Protein AF-A0A5N4W6W1-F1 (afdb_monomer)

Sequence (203 aa):
MYKLSQVDQIFIQELHDAFDDVHLEDRFTLLEEDFADTSYLRRYPHQQPYDLNAVDYFSKSNLLNEIKNSDLLVGEKNDLILAINEEQRVINHYRTWGVVPFEYLNKYAHGFYFITPEAYVFYTPALILNLVLNPEFFKGVAFDKWLSRLLMEVNEHNSLTLFNNNQSRLIKKFLSNILLNKSIIDFIEAGDVKRALEKINKN

Mean predicted aligned error: 7.34 Å

Radius of gyration: 18.2 Å; Cα contacts (8 Å, |Δi|>4): 183; chains: 1; bounding box: 39×38×54 Å

Solvent-accessible surface area (backbone atoms only — not comparable to full-atom values): 12106 Å² total; per-residue (Å²): 134,83,81,81,49,73,69,53,52,52,52,52,50,53,52,47,72,52,47,71,87,51,56,66,58,100,85,52,39,69,68,53,44,54,49,32,45,78,40,79,51,73,84,57,84,69,96,55,99,71,56,90,80,42,74,70,76,60,23,70,71,45,50,53,49,48,50,71,73,45,91,64,53,73,67,58,37,50,41,49,51,48,16,67,72,70,75,49,77,58,80,60,87,60,72,43,37,89,72,49,52,61,68,56,50,40,72,50,17,84,37,53,75,63,41,53,72,63,53,52,58,34,45,46,62,22,50,51,51,45,39,72,74,35,63,74,53,46,75,46,57,28,59,60,32,50,51,46,39,68,57,66,60,69,91,68,91,62,62,82,68,70,48,54,73,62,38,48,52,47,53,47,52,49,57,54,50,47,76,70,32,76,88,45,47,85,52,49,65,64,67,58,54,49,53,43,49,57,55,63,72,75,111

Foldseek 3Di:
DDDDDPVLVVLLVLLCVQCVVQFDPPQAALLRLLLVLQAVCVVDRDPFPADCPDPPCRHLVNSLVSLVPDPDDPVSSVQSNVCSVVSHGRDRPPRALCPDALVNLLSSLQSLQPGDLSSLSSPVSSNLNNCSVPVVSLLGCNVVSNLVNLLPPDDPPPRLVSGDPSRLVSLLVSLVVLLVDPVNPVSDDNVSSVSSNVVSVVD

Organism: NCBI:txid202954

Structure (mmCIF, N/CA/C/O backbone):
data_AF-A0A5N4W6W1-F1
#
_entry.id   AF-A0A5N4W6W1-F1
#
loop_
_atom_site.group_PDB
_atom_site.id
_atom_site.type_symbol
_atom_site.label_atom_id
_atom_site.label_alt_id
_atom_site.label_comp_id
_atom_site.label_asym_id
_atom_site.label_entity_id
_atom_site.label_seq_id
_atom_site.pdbx_PDB_ins_code
_atom_site.Cartn_x
_atom_site.Cartn_y
_atom_site.Cartn_z
_atom_site.occupancy
_atom_site.B_iso_or_equiv
_atom_site.auth_seq_id
_atom_site.auth_comp_id
_atom_site.auth_asym_id
_atom_site.auth_atom_id
_atom_site.pdbx_PDB_model_num
ATOM 1 N N . MET A 1 1 ? 3.176 -19.586 15.049 1.00 44.91 1 MET A N 1
ATOM 2 C CA . MET A 1 1 ? 1.836 -19.567 14.424 1.00 44.91 1 MET A CA 1
ATOM 3 C C . MET A 1 1 ? 0.788 -19.377 15.503 1.00 44.91 1 MET A C 1
ATOM 5 O O . MET A 1 1 ? 0.544 -20.300 16.276 1.00 44.91 1 MET A O 1
ATOM 9 N N . TYR A 1 2 ? 0.209 -18.181 15.581 1.00 55.34 2 TYR A N 1
ATOM 10 C CA . TYR A 1 2 ? -0.995 -17.937 16.372 1.00 55.34 2 TYR A CA 1
ATOM 11 C C . TYR A 1 2 ? -2.194 -18.570 15.652 1.00 55.34 2 TYR A C 1
ATOM 13 O O . TYR A 1 2 ? -2.291 -18.502 14.428 1.00 55.34 2 TYR A O 1
ATOM 21 N N . LYS A 1 3 ? -3.082 -19.253 16.385 1.00 60.22 3 LYS A N 1
ATOM 22 C CA . LYS A 1 3 ? -4.336 -19.757 15.806 1.00 60.22 3 LYS A CA 1
ATOM 23 C C . LYS A 1 3 ? -5.293 -18.578 15.630 1.00 60.22 3 LYS A C 1
ATOM 25 O O . LYS A 1 3 ? -5.568 -17.896 16.611 1.00 60.22 3 LYS A O 1
ATOM 30 N N . LEU A 1 4 ? -5.800 -18.381 14.412 1.00 68.69 4 LEU A N 1
ATOM 31 C CA . LEU A 1 4 ? -6.826 -17.377 14.114 1.00 68.69 4 LEU A CA 1
ATOM 32 C C . LEU A 1 4 ? -8.080 -17.621 14.954 1.00 68.69 4 LEU A C 1
ATOM 34 O O . LEU A 1 4 ? -8.563 -18.755 15.030 1.00 68.69 4 LEU A O 1
ATOM 38 N N . SER A 1 5 ? -8.613 -16.566 15.571 1.00 80.62 5 SER A N 1
ATOM 39 C CA . SER A 1 5 ? -9.900 -16.642 16.257 1.00 80.62 5 SER A CA 1
ATOM 40 C C . SER A 1 5 ? -11.057 -16.610 15.252 1.00 80.62 5 SER A C 1
ATOM 42 O O . SER A 1 5 ? -10.902 -16.199 14.103 1.00 80.62 5 SER A O 1
ATOM 44 N N . GLN A 1 6 ? -12.255 -17.009 15.685 1.00 78.81 6 GLN A N 1
ATOM 45 C CA . GLN A 1 6 ? -13.462 -16.902 14.858 1.00 78.81 6 GLN A CA 1
ATOM 46 C C . GLN A 1 6 ? -13.769 -15.444 14.472 1.00 78.81 6 GLN A C 1
ATOM 48 O O . GLN A 1 6 ? -14.260 -15.184 13.377 1.00 78.81 6 GLN A O 1
ATOM 53 N N . VAL A 1 7 ? -13.462 -14.488 15.354 1.00 79.19 7 VAL A N 1
ATOM 54 C CA . VAL A 1 7 ? -13.631 -13.054 15.076 1.00 79.19 7 VAL A CA 1
ATOM 55 C C . VAL A 1 7 ? -12.680 -12.611 13.964 1.00 79.19 7 VAL A C 1
ATOM 57 O O . VAL A 1 7 ? -13.104 -11.884 13.066 1.00 79.19 7 VAL A O 1
ATOM 60 N N . ASP A 1 8 ? -11.440 -13.107 13.977 1.00 83.12 8 ASP A N 1
ATOM 61 C CA . ASP A 1 8 ? -10.455 -12.818 12.929 1.00 83.12 8 ASP A CA 1
ATOM 62 C C . ASP A 1 8 ? -10.878 -13.434 11.594 1.00 83.12 8 ASP A C 1
ATOM 64 O O . ASP A 1 8 ? -10.794 -12.778 10.564 1.00 83.12 8 ASP A O 1
ATOM 68 N N . GLN A 1 9 ? -11.409 -14.661 11.603 1.00 88.19 9 GLN A N 1
ATOM 69 C CA . GLN A 1 9 ? -11.919 -15.317 10.394 1.00 88.19 9 GLN A CA 1
ATOM 70 C C . GLN A 1 9 ? -13.094 -14.558 9.770 1.00 88.19 9 GLN A C 1
ATOM 72 O O . GLN A 1 9 ? -13.118 -14.364 8.557 1.00 88.19 9 GLN A O 1
ATOM 77 N N . ILE A 1 10 ? -14.046 -14.094 10.588 1.00 92.19 10 ILE A N 1
ATOM 78 C CA . ILE A 1 10 ? -15.170 -13.277 10.109 1.00 92.19 10 ILE A CA 1
ATOM 79 C C . ILE A 1 10 ? -14.650 -11.965 9.518 1.00 92.19 10 ILE A C 1
ATOM 81 O O . ILE A 1 10 ? -15.077 -11.573 8.439 1.00 92.19 10 ILE A O 1
ATOM 85 N N . PHE A 1 11 ? -13.713 -11.299 10.198 1.00 93.62 11 PHE A N 1
ATOM 86 C CA . PHE A 1 11 ? -13.135 -10.054 9.701 1.00 93.62 11 PHE A CA 1
ATOM 87 C C . PHE A 1 11 ? -12.373 -10.246 8.381 1.00 93.62 11 PHE A C 1
ATOM 89 O O . PHE A 1 11 ? -12.515 -9.431 7.476 1.00 93.62 11 PHE A O 1
ATOM 96 N N . ILE A 1 12 ? -11.597 -11.325 8.251 1.00 94.81 12 ILE A N 1
ATOM 97 C CA . ILE A 1 12 ? -10.878 -11.659 7.015 1.00 94.81 12 ILE A CA 1
ATOM 98 C C . ILE A 1 12 ? -11.860 -11.920 5.872 1.00 94.81 12 ILE A C 1
ATOM 100 O O . ILE A 1 12 ? -11.632 -11.442 4.765 1.00 94.81 12 ILE A O 1
ATOM 104 N N . GLN A 1 13 ? -12.963 -12.629 6.126 1.00 95.44 13 GLN A N 1
ATOM 105 C CA . GLN A 1 13 ? -13.981 -12.831 5.097 1.00 95.44 13 GLN A CA 1
ATOM 106 C C . GLN A 1 13 ? -14.611 -11.503 4.671 1.00 95.44 13 GLN A C 1
ATOM 108 O O . GLN A 1 13 ? -14.679 -11.224 3.482 1.00 95.44 13 GLN A O 1
ATOM 113 N N . GLU A 1 14 ? -14.994 -10.650 5.627 1.00 96.38 14 GLU A N 1
ATOM 114 C CA . GLU A 1 14 ? -15.517 -9.322 5.301 1.00 96.38 14 GLU A CA 1
ATOM 115 C C . GLU A 1 14 ? -14.504 -8.500 4.483 1.00 96.38 14 GLU A C 1
ATOM 117 O O . GLU A 1 14 ? -14.901 -7.796 3.558 1.00 96.38 14 GLU A O 1
ATOM 122 N N . LEU A 1 15 ? -13.205 -8.596 4.801 1.00 96.50 15 LEU A N 1
ATOM 123 C CA . LEU A 1 15 ? -12.127 -7.949 4.048 1.00 96.50 15 LEU A CA 1
ATOM 124 C C . LEU A 1 15 ? -12.073 -8.446 2.604 1.00 96.50 15 LEU A C 1
ATOM 126 O O . LEU A 1 15 ? -11.978 -7.624 1.698 1.00 96.50 15 LEU A O 1
ATOM 130 N N . HIS A 1 16 ? -12.167 -9.759 2.389 1.00 95.62 16 HIS A N 1
ATOM 131 C CA . HIS A 1 16 ? -12.255 -10.314 1.043 1.00 95.62 16 HIS A CA 1
ATOM 132 C C . HIS A 1 16 ? -13.482 -9.795 0.295 1.00 95.62 16 HIS A C 1
ATOM 134 O O . HIS A 1 16 ? -13.334 -9.334 -0.829 1.00 95.62 16 HIS A O 1
ATOM 140 N N . ASP A 1 17 ? -14.650 -9.788 0.935 1.00 95.38 17 ASP A N 1
ATOM 141 C CA . ASP A 1 17 ? -15.911 -9.366 0.316 1.00 95.38 17 ASP A CA 1
ATOM 142 C C . ASP A 1 17 ? -15.949 -7.865 -0.030 1.00 95.38 17 ASP A C 1
ATOM 144 O O . ASP A 1 17 ? -16.729 -7.442 -0.875 1.00 95.38 17 ASP A O 1
ATOM 148 N N . ALA A 1 18 ? -15.166 -7.020 0.648 1.00 94.81 18 ALA A N 1
ATOM 149 C CA . ALA A 1 18 ? -15.142 -5.579 0.377 1.00 94.81 18 ALA A CA 1
ATOM 150 C C . ALA A 1 18 ? -14.114 -5.150 -0.676 1.00 94.81 18 ALA A C 1
ATOM 152 O O . ALA A 1 18 ? -14.171 -4.011 -1.142 1.00 94.81 18 ALA A O 1
ATOM 153 N N . PHE A 1 19 ? -13.155 -6.019 -0.985 1.00 94.62 19 PHE A N 1
ATOM 154 C CA . PHE A 1 19 ? -12.052 -5.753 -1.906 1.00 94.62 19 PHE A CA 1
ATOM 155 C C . PHE A 1 19 ? -11.969 -6.834 -2.998 1.00 94.62 19 PHE A C 1
ATOM 157 O O . PHE A 1 19 ? -10.901 -7.053 -3.570 1.00 94.62 19 PHE A O 1
ATOM 164 N N . ASP A 1 20 ? -13.060 -7.551 -3.265 1.00 91.31 20 ASP A N 1
ATOM 165 C CA . ASP A 1 20 ? -13.114 -8.624 -4.262 1.00 91.31 20 ASP A CA 1
ATOM 166 C C . ASP A 1 20 ? -12.929 -8.097 -5.691 1.00 91.31 20 ASP A C 1
ATOM 168 O O . ASP A 1 20 ? -12.302 -8.763 -6.514 1.00 91.31 20 ASP A O 1
ATOM 172 N N . ASP A 1 21 ? -13.415 -6.884 -5.946 1.00 87.50 21 ASP A N 1
ATOM 173 C CA . ASP A 1 21 ? -13.333 -6.146 -7.206 1.00 87.50 21 ASP A CA 1
ATOM 174 C C . ASP A 1 21 ? -12.030 -5.351 -7.385 1.00 87.50 21 ASP A C 1
ATOM 176 O O . ASP A 1 21 ? -11.784 -4.774 -8.448 1.00 87.50 21 ASP A O 1
ATOM 180 N N . VAL A 1 22 ? -11.176 -5.315 -6.359 1.00 87.94 22 VAL A N 1
ATOM 181 C CA . VAL A 1 22 ? -9.954 -4.513 -6.375 1.00 87.94 22 VAL A CA 1
ATOM 182 C C . VAL A 1 22 ? -8.846 -5.236 -7.131 1.00 87.94 22 VAL A C 1
ATOM 184 O O . VAL A 1 22 ? -8.179 -6.149 -6.633 1.00 87.94 22 VAL A O 1
ATOM 187 N N . HIS A 1 23 ? -8.601 -4.742 -8.339 1.00 84.62 23 HIS A N 1
ATOM 188 C CA . HIS A 1 23 ? -7.507 -5.143 -9.208 1.00 84.62 23 HIS A CA 1
ATOM 189 C C . HIS A 1 23 ? -6.740 -3.906 -9.669 1.00 84.62 23 HIS A C 1
ATOM 191 O O . HIS A 1 23 ? -7.322 -2.842 -9.876 1.00 84.62 23 HIS A O 1
ATOM 197 N N . LEU A 1 24 ? -5.431 -4.051 -9.867 1.00 77.50 24 LEU A N 1
ATOM 198 C CA . LEU A 1 24 ? -4.702 -3.084 -10.678 1.00 77.50 24 LEU A CA 1
ATOM 199 C C . LEU A 1 24 ? -5.193 -3.249 -12.113 1.00 77.50 24 LEU A C 1
ATOM 201 O O . LEU A 1 24 ? -5.155 -4.357 -12.652 1.00 77.50 24 LEU A O 1
ATOM 205 N N . GLU A 1 25 ? -5.694 -2.172 -12.709 1.00 65.44 25 GLU A N 1
ATOM 206 C CA . GLU A 1 25 ? -6.078 -2.179 -14.118 1.00 65.44 25 GLU A CA 1
ATOM 207 C C . GLU A 1 25 ? -4.886 -2.574 -15.010 1.00 65.44 25 GLU A C 1
ATOM 209 O O . GLU A 1 25 ? -3.729 -2.428 -14.616 1.00 65.44 25 GLU A O 1
ATOM 214 N N . ASP A 1 26 ? -5.146 -2.963 -16.265 1.00 61.66 26 ASP A N 1
ATOM 215 C CA . ASP A 1 26 ? -4.128 -3.340 -17.271 1.00 61.66 26 ASP A CA 1
ATOM 216 C C . ASP A 1 26 ? -3.110 -2.221 -17.614 1.00 61.66 26 ASP A C 1
ATOM 218 O O . ASP A 1 26 ? -2.296 -2.347 -18.536 1.00 61.66 26 ASP A O 1
ATOM 222 N N . ARG A 1 27 ? -3.163 -1.090 -16.901 1.00 65.38 27 ARG A N 1
ATOM 223 C CA . ARG A 1 27 ? -2.283 0.065 -17.059 1.00 65.38 27 ARG A CA 1
ATOM 224 C C . ARG A 1 27 ? -0.889 -0.204 -16.492 1.00 65.38 27 ARG A C 1
ATOM 226 O O . ARG A 1 27 ? 0.068 0.009 -17.237 1.00 65.38 27 ARG A O 1
ATOM 233 N N . PHE A 1 28 ? -0.777 -0.706 -15.259 1.00 74.12 28 PHE A N 1
ATOM 234 C CA . PHE A 1 28 ? 0.500 -1.023 -14.605 1.00 74.12 28 PHE A CA 1
ATOM 235 C C . PHE A 1 28 ? 0.392 -2.240 -13.679 1.00 74.12 28 PHE A C 1
ATOM 237 O O . PHE A 1 28 ? -0.579 -2.418 -12.947 1.00 74.12 28 PHE A O 1
ATOM 244 N N . THR A 1 29 ? 1.431 -3.067 -13.684 1.00 83.44 29 THR A N 1
ATOM 245 C CA . THR A 1 29 ? 1.690 -4.064 -12.645 1.00 83.44 29 THR A CA 1
ATOM 246 C C . THR A 1 29 ? 2.156 -3.393 -11.355 1.00 83.44 29 THR A C 1
ATOM 248 O O . THR A 1 29 ? 2.642 -2.264 -11.367 1.00 83.44 29 THR A O 1
ATOM 251 N N . LEU A 1 30 ? 2.071 -4.109 -10.232 1.00 86.88 30 LEU A N 1
ATOM 252 C CA . LEU A 1 30 ? 2.516 -3.588 -8.936 1.00 86.88 30 LEU A CA 1
ATOM 253 C C . LEU A 1 30 ? 4.002 -3.194 -8.938 1.00 86.88 30 LEU A C 1
ATOM 255 O O . LEU A 1 30 ? 4.369 -2.139 -8.437 1.00 86.88 30 LEU A O 1
ATOM 259 N N . LEU A 1 31 ? 4.841 -4.000 -9.593 1.00 87.50 31 LEU A N 1
ATOM 260 C CA . LEU A 1 31 ? 6.259 -3.688 -9.748 1.00 87.50 31 LEU A CA 1
ATOM 261 C C . LEU A 1 31 ? 6.481 -2.430 -10.601 1.00 87.50 31 LEU A C 1
ATOM 263 O O . LEU A 1 31 ? 7.372 -1.638 -10.308 1.00 87.50 31 LEU A O 1
ATOM 267 N N . GLU A 1 32 ? 5.680 -2.221 -11.647 1.00 83.44 32 GLU A N 1
ATOM 268 C CA . GLU A 1 32 ? 5.739 -0.979 -12.423 1.00 83.44 32 GLU A CA 1
ATOM 269 C C . GLU A 1 32 ? 5.274 0.227 -11.595 1.00 83.44 32 GLU A C 1
ATOM 271 O O . GLU A 1 32 ? 5.877 1.287 -11.713 1.00 83.44 32 GLU A O 1
ATOM 276 N N . GLU A 1 33 ? 4.266 0.079 -10.728 1.00 84.19 33 GLU A N 1
ATOM 277 C CA . GLU A 1 33 ? 3.808 1.134 -9.810 1.00 84.19 33 GLU A CA 1
ATOM 278 C C . GLU A 1 33 ? 4.916 1.581 -8.841 1.00 84.19 33 GLU A C 1
ATOM 280 O O . GLU A 1 33 ? 5.123 2.790 -8.676 1.00 84.19 33 GLU A O 1
ATOM 285 N N . ASP A 1 34 ? 5.652 0.625 -8.261 1.00 86.06 34 ASP A N 1
ATOM 286 C CA . ASP A 1 34 ? 6.758 0.878 -7.323 1.00 86.06 34 ASP A CA 1
ATOM 287 C C . ASP A 1 34 ? 8.030 1.365 -8.031 1.00 86.06 34 ASP A C 1
ATOM 289 O O . ASP A 1 34 ? 8.759 2.233 -7.538 1.00 86.06 34 ASP A O 1
ATOM 293 N N . PHE A 1 35 ? 8.305 0.853 -9.233 1.00 82.38 35 PHE A N 1
ATOM 294 C CA . PHE A 1 35 ? 9.388 1.386 -10.050 1.00 82.38 35 PHE A CA 1
ATOM 295 C C . PHE A 1 35 ? 9.076 2.817 -10.507 1.00 82.38 35 PHE A C 1
ATOM 297 O O . PHE A 1 35 ? 9.953 3.676 -10.474 1.00 82.38 35 PHE A O 1
ATOM 304 N N . ALA A 1 36 ? 7.828 3.115 -10.877 1.00 73.56 36 ALA A N 1
ATOM 305 C CA . ALA A 1 36 ? 7.388 4.448 -11.292 1.00 73.56 36 ALA A CA 1
ATOM 306 C C . ALA A 1 36 ? 7.309 5.464 -10.145 1.00 73.56 36 ALA A C 1
ATOM 308 O O . ALA A 1 36 ? 7.277 6.666 -10.397 1.00 73.56 36 ALA A O 1
ATOM 309 N N . ASP A 1 37 ? 7.242 5.008 -8.896 1.00 63.62 37 ASP A N 1
ATOM 310 C CA . ASP A 1 37 ? 7.440 5.845 -7.710 1.00 63.62 37 ASP A CA 1
ATOM 311 C C . ASP A 1 37 ? 8.914 6.278 -7.566 1.00 63.62 37 ASP A C 1
ATOM 313 O O . ASP A 1 37 ? 9.219 7.451 -7.354 1.00 63.62 37 ASP A O 1
ATOM 317 N N . THR A 1 38 ? 9.844 5.347 -7.780 1.00 57.66 38 THR A N 1
ATOM 318 C CA . THR A 1 38 ? 11.289 5.608 -7.651 1.00 57.66 38 THR A CA 1
ATOM 319 C C . THR A 1 38 ? 11.936 6.232 -8.895 1.00 57.66 38 THR A C 1
ATOM 321 O O . THR A 1 38 ? 13.096 6.647 -8.841 1.00 57.66 38 THR A O 1
ATOM 324 N N . SER A 1 39 ? 11.198 6.351 -10.002 1.00 53.81 39 SER A N 1
ATOM 325 C CA . SER A 1 39 ? 11.663 6.896 -11.286 1.00 53.81 39 SER A CA 1
ATOM 326 C C . SER A 1 39 ? 10.764 8.040 -11.774 1.00 53.81 39 SER A C 1
ATOM 328 O O . SER A 1 39 ? 9.612 8.180 -11.376 1.00 53.81 39 SER A O 1
ATOM 330 N N . TYR A 1 40 ? 11.253 8.892 -12.681 1.00 51.62 40 TYR A N 1
ATOM 331 C CA . TYR A 1 40 ? 10.477 10.031 -13.213 1.00 51.62 40 TYR A CA 1
ATOM 332 C C . TYR A 1 40 ? 9.282 9.619 -14.111 1.00 51.62 40 TYR A C 1
ATOM 334 O O . TYR A 1 40 ? 8.649 10.490 -14.718 1.00 51.62 40 TYR A O 1
ATOM 342 N N . LEU A 1 41 ? 8.940 8.325 -14.191 1.00 53.62 41 LEU A N 1
ATOM 343 C CA . LEU A 1 41 ? 7.899 7.760 -15.060 1.00 53.62 41 LEU A CA 1
ATOM 344 C C . LEU A 1 41 ? 6.514 8.398 -14.854 1.00 53.62 41 LEU A C 1
ATOM 346 O O . LEU A 1 41 ? 5.788 8.619 -15.819 1.00 53.62 41 LEU A O 1
ATOM 350 N N . ARG A 1 42 ? 6.148 8.795 -13.628 1.00 51.84 42 ARG A N 1
ATOM 351 C CA . ARG A 1 42 ? 4.828 9.408 -13.352 1.00 51.84 42 ARG A CA 1
ATOM 352 C C . ARG A 1 42 ? 4.619 10.797 -13.950 1.00 51.84 42 ARG A C 1
ATOM 354 O O . ARG A 1 42 ? 3.479 11.247 -14.038 1.00 51.84 42 ARG A O 1
ATOM 361 N N . ARG A 1 43 ? 5.681 11.504 -14.357 1.00 41.31 43 ARG A N 1
ATOM 362 C CA . ARG A 1 43 ? 5.528 12.827 -14.990 1.00 41.31 43 ARG A CA 1
ATOM 363 C C . ARG A 1 43 ? 5.033 12.744 -16.439 1.00 41.31 43 ARG A C 1
ATOM 365 O O . ARG A 1 43 ? 4.589 13.767 -16.952 1.00 41.31 43 ARG A O 1
ATOM 372 N N . TYR A 1 44 ? 5.061 11.565 -17.071 1.00 44.16 44 TYR A N 1
ATOM 373 C CA . TYR A 1 44 ? 4.667 11.378 -18.471 1.00 44.16 44 TYR A CA 1
ATOM 374 C C . TYR A 1 44 ? 3.955 10.022 -18.657 1.00 44.16 44 TYR A C 1
ATOM 376 O O . TYR A 1 44 ? 4.613 9.012 -18.885 1.00 44.16 44 TYR A O 1
ATOM 384 N N . PRO A 1 45 ? 2.614 9.963 -18.536 1.00 41.78 45 PRO A N 1
ATOM 385 C CA . PRO A 1 45 ? 1.869 8.710 -18.636 1.00 41.78 45 PRO A CA 1
ATOM 386 C C . PRO A 1 45 ? 1.993 8.115 -20.044 1.00 41.78 45 PRO A C 1
ATOM 388 O O . PRO A 1 45 ? 1.540 8.703 -21.027 1.00 41.78 45 PRO A O 1
ATOM 391 N N . HIS A 1 46 ? 2.610 6.941 -20.143 1.00 46.09 46 HIS A N 1
ATOM 392 C CA . HIS A 1 46 ? 2.761 6.226 -21.401 1.00 46.09 46 HIS A CA 1
ATOM 393 C C . HIS A 1 46 ? 1.485 5.442 -21.763 1.00 46.09 46 HIS A C 1
ATOM 395 O O . HIS A 1 46 ? 0.860 4.824 -20.904 1.00 46.09 46 HIS A O 1
ATOM 401 N N . GLN A 1 47 ? 1.116 5.421 -23.050 1.00 42.91 47 GLN A N 1
ATOM 402 C CA . GLN A 1 47 ? 0.092 4.505 -23.592 1.00 42.91 47 GLN A CA 1
ATOM 403 C C . GLN A 1 47 ? 0.674 3.136 -24.008 1.00 42.91 47 GLN A C 1
ATOM 405 O O . GLN A 1 47 ? -0.076 2.191 -24.236 1.00 42.91 47 GLN A O 1
ATOM 410 N N . GLN A 1 48 ? 2.004 3.027 -24.100 1.00 46.28 48 GLN A N 1
ATOM 411 C CA . GLN A 1 48 ? 2.795 1.843 -24.465 1.00 46.28 48 GLN A CA 1
ATOM 412 C C . GLN A 1 48 ? 4.062 1.867 -23.601 1.00 46.28 48 GLN A C 1
ATOM 414 O O . GLN A 1 48 ? 4.642 2.943 -23.477 1.00 46.28 48 GLN A O 1
ATOM 419 N N . PRO A 1 49 ? 4.507 0.755 -22.995 1.00 47.00 49 PRO A N 1
ATOM 420 C CA . PRO A 1 49 ? 5.415 0.817 -21.853 1.00 47.00 49 PRO A CA 1
ATOM 421 C C . PRO A 1 49 ? 6.774 1.469 -22.163 1.00 47.00 49 PRO A C 1
ATOM 423 O O . PRO A 1 49 ? 7.353 2.053 -21.255 1.00 47.00 49 P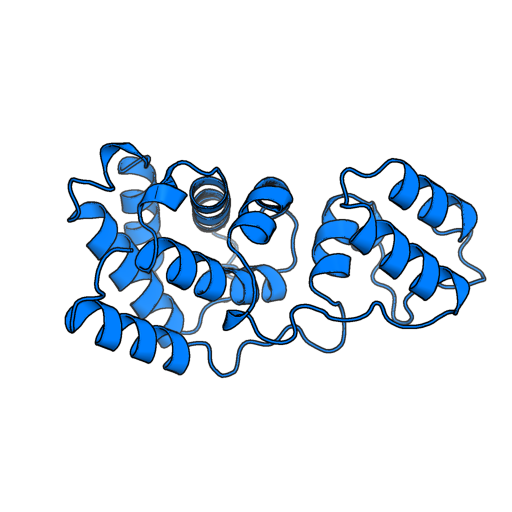RO A O 1
ATOM 426 N N . TYR A 1 50 ? 7.236 1.491 -23.423 1.00 52.81 50 TYR A N 1
ATOM 427 C CA . TYR A 1 50 ? 8.516 2.096 -23.811 1.00 52.81 50 TYR A CA 1
ATOM 428 C C . TYR A 1 50 ? 8.430 2.679 -25.234 1.00 52.81 50 TYR A C 1
ATOM 430 O O . TYR A 1 50 ? 8.406 1.933 -26.210 1.00 52.81 50 TYR A O 1
ATOM 438 N N . ASP A 1 51 ? 8.356 4.005 -25.384 1.00 50.50 51 ASP A N 1
ATOM 439 C CA . ASP A 1 51 ? 8.358 4.640 -26.711 1.00 50.50 51 ASP A CA 1
ATOM 440 C C . ASP A 1 51 ? 9.797 4.701 -27.256 1.00 50.50 51 ASP A C 1
ATOM 442 O O . ASP A 1 51 ? 10.647 5.423 -26.732 1.00 50.50 51 ASP A O 1
ATOM 446 N N . LEU A 1 52 ? 10.074 3.927 -28.313 1.00 43.12 52 LEU A N 1
ATOM 447 C CA . LEU A 1 52 ? 11.370 3.843 -29.004 1.00 43.12 52 LEU A CA 1
ATOM 448 C C . LEU A 1 52 ? 11.889 5.202 -29.499 1.00 43.12 52 LEU A C 1
ATOM 450 O O . LEU A 1 52 ? 13.094 5.357 -29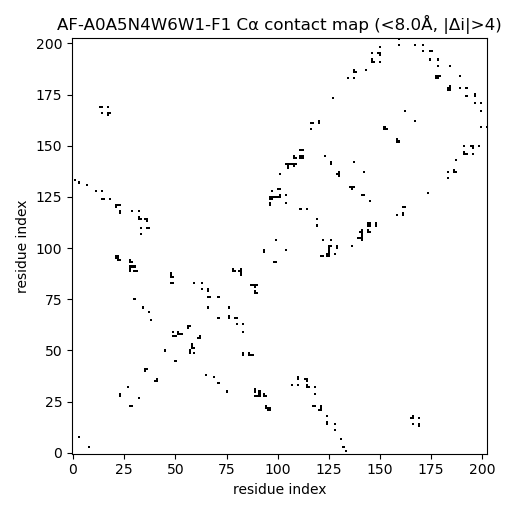.701 1.00 43.12 52 LEU A O 1
ATOM 454 N N . ASN A 1 53 ? 10.996 6.177 -29.688 1.00 49.00 53 ASN A N 1
ATOM 455 C CA . ASN A 1 53 ? 11.339 7.518 -30.153 1.00 49.00 53 ASN A CA 1
ATOM 456 C C . ASN A 1 53 ? 11.393 8.550 -29.020 1.00 49.00 53 ASN A C 1
ATOM 458 O O . ASN A 1 53 ? 11.534 9.746 -29.294 1.00 49.00 53 ASN A O 1
ATOM 462 N N . ALA A 1 54 ? 11.281 8.124 -27.758 1.00 53.41 54 ALA A N 1
ATOM 463 C CA . ALA A 1 54 ? 11.394 9.037 -26.636 1.00 53.41 54 ALA A CA 1
ATOM 464 C C . ALA A 1 54 ? 12.832 9.564 -26.528 1.00 53.41 54 ALA A C 1
ATOM 466 O O . ALA A 1 54 ? 13.794 8.818 -26.326 1.00 53.41 54 ALA A O 1
ATOM 467 N N . VAL A 1 55 ? 12.974 10.876 -26.687 1.00 54.53 55 VAL A N 1
ATOM 468 C CA . VAL A 1 55 ? 14.250 11.578 -26.549 1.00 54.53 55 VAL A CA 1
ATOM 469 C C . VAL A 1 55 ? 14.536 11.782 -25.052 1.00 54.53 55 VAL A C 1
ATOM 471 O O . VAL A 1 55 ? 13.617 11.940 -24.248 1.00 54.53 55 VAL A O 1
ATOM 474 N N . ASP A 1 56 ? 15.815 11.764 -24.672 1.00 59.88 56 ASP A N 1
ATOM 475 C CA . ASP A 1 56 ? 16.316 12.056 -23.320 1.00 59.88 56 ASP A CA 1
ATOM 476 C C . ASP A 1 56 ? 16.060 10.965 -22.254 1.00 59.88 56 ASP A C 1
ATOM 478 O O . ASP A 1 56 ? 16.463 9.807 -22.412 1.00 59.88 56 ASP A O 1
ATOM 482 N N . TYR A 1 57 ? 15.485 11.341 -21.107 1.00 57.97 57 TYR A N 1
ATOM 483 C CA . TYR A 1 57 ? 15.399 10.540 -19.876 1.00 57.97 57 TYR A CA 1
ATOM 484 C C . TYR A 1 57 ? 14.718 9.174 -20.077 1.00 57.97 57 TYR A C 1
ATOM 486 O O . TYR A 1 57 ? 15.070 8.206 -19.420 1.00 57.97 57 TYR A O 1
ATOM 494 N N . PHE A 1 58 ? 13.813 9.070 -21.049 1.00 59.72 58 PHE A N 1
ATOM 495 C CA . PHE A 1 58 ? 13.025 7.865 -21.328 1.00 59.72 58 PHE A CA 1
ATOM 496 C C . PHE A 1 58 ? 13.655 6.938 -22.369 1.00 59.72 58 PHE A C 1
ATOM 498 O O . PHE A 1 58 ? 13.045 5.947 -22.766 1.00 59.72 58 PHE A O 1
ATOM 505 N N . SER A 1 59 ? 14.880 7.234 -22.817 1.00 70.12 59 SER A N 1
ATOM 506 C CA . SER A 1 59 ? 15.609 6.303 -23.670 1.00 70.12 59 SER A CA 1
ATOM 507 C C . SER A 1 59 ? 15.774 4.957 -22.963 1.00 70.12 59 SER A C 1
ATOM 509 O O . SER A 1 59 ? 16.044 4.887 -21.760 1.00 70.12 59 SER A O 1
ATOM 511 N N . LYS A 1 60 ? 15.684 3.867 -23.731 1.00 76.12 60 LYS A N 1
ATOM 512 C CA . LYS A 1 60 ? 15.919 2.500 -23.241 1.00 76.12 60 LYS A CA 1
ATOM 513 C C . LYS A 1 60 ? 17.197 2.397 -22.398 1.00 76.12 60 LYS A C 1
ATOM 515 O O . LYS A 1 60 ? 17.197 1.761 -21.351 1.00 76.12 60 LYS A O 1
ATOM 520 N N . SER A 1 61 ? 18.276 3.065 -22.810 1.00 79.88 61 SER A N 1
ATOM 521 C CA . SER A 1 61 ? 19.541 3.097 -22.066 1.00 79.88 61 SER A CA 1
ATOM 522 C C . SER A 1 61 ? 19.430 3.738 -20.682 1.00 79.88 61 SER A C 1
ATOM 524 O O . SER A 1 61 ? 20.048 3.241 -19.741 1.00 79.88 61 SER A O 1
ATOM 526 N N . ASN A 1 62 ? 18.652 4.813 -20.542 1.00 78.12 62 ASN A N 1
ATOM 527 C CA . ASN A 1 62 ? 18.468 5.496 -19.263 1.00 78.12 62 ASN A CA 1
ATOM 528 C C . ASN A 1 62 ? 17.591 4.672 -18.321 1.00 78.12 62 ASN A C 1
ATOM 530 O O . ASN A 1 62 ? 18.000 4.437 -17.187 1.00 78.12 62 ASN A O 1
ATOM 534 N N . LEU A 1 63 ? 16.481 4.117 -18.818 1.00 80.00 63 LEU A N 1
ATOM 535 C CA . LEU A 1 63 ? 15.612 3.232 -18.033 1.00 80.00 63 LEU A CA 1
ATOM 536 C C . LEU A 1 63 ? 16.363 1.996 -17.520 1.00 80.00 63 LEU A C 1
ATOM 538 O O . LEU A 1 63 ? 16.276 1.653 -16.342 1.00 80.00 63 LEU A O 1
ATOM 542 N N . LEU A 1 64 ? 17.173 1.359 -18.373 1.00 85.31 64 LEU A N 1
ATOM 543 C CA . LEU A 1 64 ? 18.015 0.234 -17.958 1.00 85.31 64 LEU A CA 1
ATOM 544 C C . LEU A 1 64 ? 19.049 0.645 -16.897 1.00 85.31 64 LEU A C 1
ATOM 546 O O . LEU A 1 64 ? 19.343 -0.131 -15.985 1.00 85.31 64 LEU A O 1
ATOM 550 N N . ASN A 1 65 ? 19.596 1.859 -16.988 1.00 85.38 65 ASN A N 1
ATOM 551 C CA . ASN A 1 65 ? 20.520 2.379 -15.986 1.00 85.3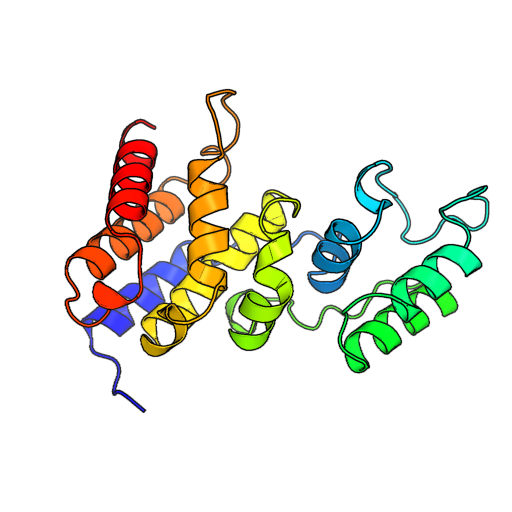8 65 ASN A CA 1
ATOM 552 C C . ASN A 1 65 ? 19.810 2.698 -14.657 1.00 85.38 65 ASN A C 1
ATOM 554 O O . ASN A 1 65 ? 20.351 2.398 -13.595 1.00 85.38 65 ASN A O 1
ATOM 558 N N . GLU A 1 66 ? 18.595 3.243 -14.687 1.00 84.44 66 GLU A N 1
ATOM 559 C CA . GLU A 1 66 ? 17.773 3.457 -13.490 1.00 84.44 66 GLU A CA 1
ATOM 560 C C . GLU A 1 66 ? 17.438 2.146 -12.792 1.00 84.44 66 GLU A C 1
ATOM 562 O O . GLU A 1 66 ? 17.694 2.014 -11.599 1.00 84.44 66 GLU A O 1
ATOM 567 N N . ILE A 1 67 ? 16.978 1.132 -13.530 1.00 87.31 67 ILE A N 1
ATOM 568 C CA . ILE A 1 67 ? 16.701 -0.191 -12.955 1.00 87.31 67 ILE A CA 1
ATOM 569 C C . ILE A 1 67 ? 17.957 -0.762 -12.305 1.00 87.31 67 ILE A C 1
ATOM 571 O O . ILE A 1 67 ? 17.909 -1.245 -11.172 1.00 87.31 67 ILE A O 1
ATOM 575 N N . LYS A 1 68 ? 19.107 -0.664 -12.981 1.00 88.00 68 LYS A N 1
ATOM 576 C CA . LYS A 1 68 ? 20.382 -1.145 -12.442 1.00 88.00 68 LYS A CA 1
ATOM 577 C C . LYS A 1 68 ? 20.722 -0.483 -11.102 1.00 88.00 68 LYS A C 1
ATOM 579 O O . LYS A 1 68 ? 21.124 -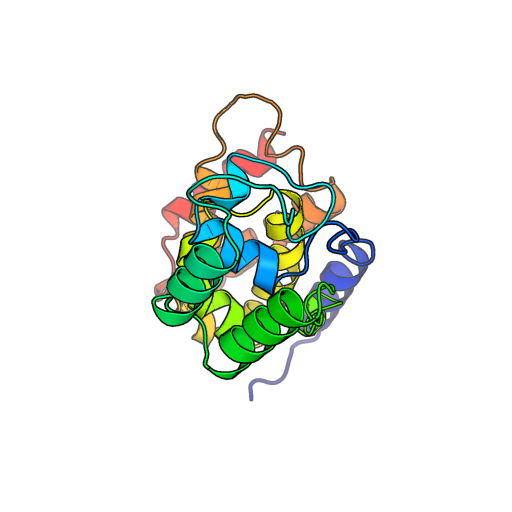1.195 -10.178 1.00 88.00 68 LYS A O 1
ATOM 584 N N . ASN A 1 69 ? 20.525 0.831 -10.998 1.00 86.88 69 ASN A N 1
ATOM 585 C CA . ASN A 1 69 ? 20.872 1.634 -9.821 1.00 86.88 69 ASN A CA 1
ATOM 586 C C . ASN A 1 69 ? 19.751 1.733 -8.770 1.00 86.88 69 ASN A C 1
ATOM 588 O O . ASN A 1 69 ? 19.991 2.277 -7.699 1.00 86.88 69 ASN A O 1
ATOM 592 N N . SER A 1 70 ? 18.557 1.212 -9.056 1.00 86.56 70 SER A N 1
ATOM 593 C CA . SER A 1 70 ? 17.428 1.189 -8.121 1.00 86.56 70 SER A CA 1
ATOM 594 C C . SER A 1 70 ? 17.647 0.226 -6.950 1.00 86.56 70 SER A C 1
ATOM 596 O O . SER A 1 70 ? 18.472 -0.693 -7.015 1.00 86.56 70 SER A O 1
ATOM 598 N N . ASP A 1 71 ? 16.825 0.372 -5.913 1.00 86.19 71 ASP A N 1
ATOM 599 C CA . ASP A 1 71 ? 16.796 -0.529 -4.757 1.00 86.19 71 ASP A CA 1
ATOM 600 C C . ASP A 1 71 ? 15.948 -1.793 -4.982 1.00 86.19 71 ASP A C 1
ATOM 602 O O . ASP A 1 71 ? 15.739 -2.569 -4.047 1.00 86.19 71 ASP A O 1
ATOM 606 N N . LEU A 1 72 ? 15.464 -2.036 -6.206 1.00 88.69 72 LEU A N 1
ATOM 607 C CA . LEU A 1 72 ? 14.688 -3.230 -6.559 1.00 88.69 72 LEU A CA 1
ATOM 608 C C . LEU A 1 72 ? 15.457 -4.531 -6.262 1.00 88.69 72 LEU A C 1
ATOM 610 O O . LEU A 1 72 ? 16.692 -4.581 -6.297 1.00 88.69 72 LEU A O 1
ATOM 614 N N . LEU A 1 73 ? 14.735 -5.616 -5.986 1.00 90.38 73 LEU A N 1
ATOM 615 C CA . LEU A 1 73 ? 15.332 -6.945 -5.866 1.00 90.38 73 LEU A CA 1
ATOM 616 C C . LEU A 1 73 ? 15.883 -7.404 -7.217 1.00 90.38 73 LEU A C 1
ATOM 618 O O . LEU A 1 73 ? 15.420 -7.005 -8.281 1.00 90.38 73 LEU A O 1
ATOM 622 N N . VAL A 1 74 ? 16.859 -8.311 -7.179 1.00 91.00 74 VAL A N 1
ATOM 623 C CA . VAL A 1 74 ? 17.494 -8.840 -8.398 1.00 91.00 74 VAL A CA 1
ATOM 624 C C . VAL A 1 74 ? 16.470 -9.475 -9.347 1.00 91.00 74 VAL A C 1
ATOM 626 O O . VAL A 1 74 ? 16.562 -9.263 -10.551 1.00 91.00 74 VAL A O 1
ATOM 629 N N . GLY A 1 75 ? 15.485 -10.212 -8.819 1.00 90.12 75 GLY A N 1
ATOM 630 C CA . GLY A 1 75 ? 14.410 -10.797 -9.630 1.00 90.12 75 GLY A CA 1
ATOM 631 C C . GLY A 1 75 ? 13.579 -9.734 -10.349 1.00 90.12 75 GLY A C 1
ATOM 632 O O . GLY A 1 75 ? 13.430 -9.784 -11.561 1.00 90.12 75 G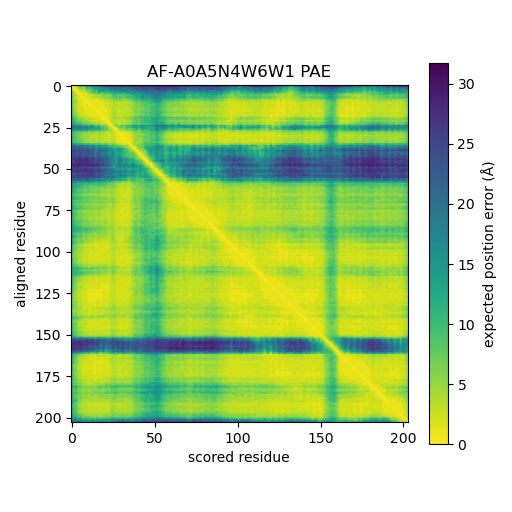LY A O 1
ATOM 633 N N . GLU A 1 76 ? 13.155 -8.706 -9.619 1.00 91.19 76 GLU A N 1
ATOM 634 C CA . GLU A 1 76 ? 12.354 -7.599 -10.151 1.00 91.19 76 GLU A CA 1
ATOM 635 C C . GLU A 1 76 ? 13.129 -6.771 -11.187 1.00 91.19 76 GLU A C 1
ATOM 637 O O . GLU A 1 76 ? 12.587 -6.399 -12.227 1.00 91.19 76 GLU A O 1
ATOM 642 N N . LYS A 1 77 ? 14.429 -6.537 -10.951 1.00 91.50 77 LYS A N 1
ATOM 643 C CA . LYS A 1 77 ? 15.317 -5.911 -11.941 1.00 91.50 77 LYS A CA 1
ATOM 644 C C . LYS A 1 77 ? 15.359 -6.723 -13.230 1.00 91.50 77 LYS A C 1
ATOM 646 O O . LYS A 1 77 ? 15.275 -6.143 -14.308 1.00 91.50 77 LYS A O 1
ATOM 651 N N . ASN A 1 78 ? 15.493 -8.045 -13.129 1.00 92.25 78 ASN A N 1
ATOM 652 C CA . ASN A 1 78 ? 15.538 -8.918 -14.299 1.00 92.25 78 ASN A CA 1
ATOM 653 C C . ASN A 1 78 ? 14.215 -8.894 -15.071 1.00 92.25 78 ASN A C 1
ATOM 655 O O . ASN A 1 78 ? 14.252 -8.803 -16.295 1.00 92.25 78 ASN A O 1
ATOM 659 N N . ASP A 1 79 ? 13.076 -8.911 -14.376 1.00 88.69 79 ASP A N 1
ATOM 660 C CA . ASP A 1 79 ? 11.756 -8.861 -15.010 1.00 88.69 79 ASP A CA 1
ATOM 661 C C . ASP A 1 79 ? 11.534 -7.542 -15.763 1.00 88.69 79 ASP A C 1
ATOM 663 O O . ASP A 1 79 ? 11.090 -7.553 -16.911 1.00 88.69 79 ASP A O 1
ATOM 667 N N . LEU A 1 80 ? 11.908 -6.406 -15.162 1.00 87.25 80 LEU A N 1
ATOM 668 C CA . LEU A 1 80 ? 11.835 -5.096 -15.819 1.00 87.25 80 LEU A CA 1
ATOM 669 C C . LEU A 1 80 ? 12.789 -4.991 -17.014 1.00 87.25 80 LEU A C 1
ATOM 671 O O . LEU A 1 80 ? 12.404 -4.498 -18.073 1.00 87.25 80 LEU A O 1
ATOM 675 N N . ILE A 1 81 ? 14.031 -5.468 -16.874 1.00 88.00 81 ILE A N 1
ATOM 676 C CA . ILE A 1 81 ? 15.013 -5.479 -17.969 1.00 88.00 81 ILE A CA 1
ATOM 677 C C . ILE A 1 81 ? 14.516 -6.346 -19.128 1.00 88.00 81 ILE A C 1
ATOM 679 O O . ILE A 1 81 ? 14.671 -5.954 -20.284 1.00 88.00 81 ILE A O 1
ATOM 683 N N . LEU A 1 82 ? 13.932 -7.511 -18.835 1.00 87.50 82 LEU A N 1
ATOM 684 C CA . LEU A 1 82 ? 13.371 -8.405 -19.843 1.00 87.50 82 LEU A CA 1
ATOM 685 C C . LEU A 1 82 ? 12.213 -7.729 -20.581 1.00 87.50 82 LEU A C 1
ATOM 687 O O . LEU A 1 82 ? 12.257 -7.639 -21.804 1.00 87.50 82 LEU A O 1
ATOM 691 N N . ALA A 1 83 ? 11.251 -7.167 -19.846 1.00 83.56 83 ALA A N 1
ATOM 692 C CA . ALA A 1 83 ? 10.108 -6.451 -20.410 1.00 83.56 83 ALA A CA 1
ATOM 693 C C . ALA A 1 83 ? 10.538 -5.287 -21.323 1.00 83.56 83 ALA A C 1
ATOM 695 O O . ALA A 1 83 ? 10.056 -5.168 -22.448 1.00 83.56 83 ALA A O 1
ATOM 696 N N . ILE A 1 84 ? 11.516 -4.482 -20.891 1.00 80.56 84 ILE A N 1
ATOM 697 C CA . ILE A 1 84 ? 12.101 -3.394 -21.694 1.00 80.56 84 ILE A CA 1
ATOM 698 C C . ILE A 1 84 ? 12.824 -3.920 -22.934 1.00 80.56 84 ILE A C 1
ATOM 700 O O . ILE A 1 84 ? 12.804 -3.296 -23.999 1.00 80.56 84 ILE A O 1
ATOM 704 N N . ASN A 1 85 ? 13.540 -5.036 -22.803 1.00 82.69 85 ASN A N 1
ATOM 705 C CA . ASN A 1 85 ? 14.307 -5.587 -23.910 1.00 82.69 85 ASN A CA 1
ATOM 706 C C . ASN A 1 85 ? 13.425 -6.212 -24.984 1.00 82.69 85 ASN A C 1
ATOM 708 O O . ASN A 1 85 ? 13.748 -6.050 -26.159 1.00 82.69 85 ASN A O 1
ATOM 712 N N . GLU A 1 86 ? 12.351 -6.880 -24.571 1.00 81.75 86 GLU A N 1
ATOM 713 C CA . GLU A 1 86 ? 11.404 -7.581 -25.438 1.00 81.75 86 GLU A CA 1
ATOM 714 C C . GLU A 1 86 ? 10.219 -6.714 -25.878 1.00 81.75 86 GLU A C 1
ATOM 716 O O . GLU A 1 86 ? 9.406 -7.173 -26.676 1.00 81.75 86 GLU A O 1
ATOM 721 N N . GLU A 1 87 ? 10.126 -5.474 -25.385 1.00 73.25 87 GLU A N 1
ATOM 722 C CA . GLU A 1 87 ? 9.021 -4.543 -25.661 1.00 73.25 87 GLU A CA 1
ATOM 723 C C . GLU A 1 87 ? 7.661 -5.116 -25.223 1.00 73.25 87 GLU A C 1
ATOM 725 O O . GLU A 1 87 ? 6.636 -4.971 -25.889 1.00 73.25 87 GLU A O 1
ATOM 730 N N . GLN A 1 88 ? 7.657 -5.788 -24.070 1.00 75.31 88 GLN A N 1
ATOM 731 C CA . GLN A 1 88 ? 6.487 -6.445 -23.491 1.00 75.31 88 GLN A CA 1
ATOM 732 C C . GLN A 1 88 ? 6.111 -5.840 -22.138 1.00 75.31 88 GLN A C 1
ATOM 734 O O . GLN A 1 88 ? 6.832 -5.029 -21.559 1.00 75.31 88 GLN A O 1
ATOM 739 N N . ARG A 1 89 ? 4.949 -6.251 -21.622 1.00 74.06 89 ARG A N 1
ATOM 740 C CA . ARG A 1 89 ? 4.527 -5.942 -20.253 1.00 74.06 89 ARG A CA 1
ATOM 741 C C . ARG A 1 89 ? 5.363 -6.719 -19.243 1.00 74.06 89 ARG A C 1
ATOM 743 O O . ARG A 1 89 ? 5.674 -7.889 -19.463 1.00 74.06 89 ARG A O 1
ATOM 750 N N . VAL A 1 90 ? 5.647 -6.085 -18.108 1.00 83.06 90 VAL A N 1
ATOM 751 C CA . VAL A 1 90 ? 6.250 -6.757 -16.953 1.00 83.06 90 VAL A CA 1
ATOM 752 C C . VAL A 1 90 ? 5.328 -7.879 -16.478 1.00 83.06 90 VAL A C 1
ATOM 754 O O . VAL A 1 90 ? 4.101 -7.758 -16.494 1.00 83.06 90 VAL A O 1
ATOM 757 N N . ILE A 1 91 ? 5.917 -8.995 -16.052 1.00 81.88 91 ILE A N 1
ATOM 758 C CA . ILE A 1 91 ? 5.157 -10.107 -15.487 1.00 81.88 91 ILE A CA 1
ATOM 759 C C . ILE A 1 91 ? 4.505 -9.643 -14.182 1.00 81.88 91 ILE A C 1
ATOM 761 O O . ILE A 1 91 ? 5.179 -9.292 -13.216 1.00 81.88 91 ILE A O 1
ATOM 765 N N . ASN A 1 92 ? 3.172 -9.678 -14.137 1.00 82.75 92 ASN A N 1
ATOM 766 C CA . ASN A 1 92 ? 2.443 -9.374 -12.914 1.00 82.75 92 ASN A CA 1
ATOM 767 C C . ASN A 1 92 ? 2.469 -10.574 -11.955 1.00 82.75 92 ASN A C 1
ATOM 769 O O . ASN A 1 92 ? 1.619 -11.467 -12.051 1.00 82.75 92 ASN A O 1
ATOM 773 N N . HIS A 1 93 ? 3.430 -10.580 -11.030 1.00 85.75 93 HIS A N 1
ATOM 774 C CA . HIS A 1 93 ? 3.526 -11.579 -9.955 1.00 85.75 93 HIS A CA 1
ATOM 775 C C . HIS A 1 93 ? 2.388 -11.474 -8.934 1.00 85.75 93 HIS A C 1
ATOM 777 O O . HIS A 1 93 ? 2.036 -12.465 -8.298 1.00 85.75 93 HIS A O 1
ATOM 783 N N . TYR A 1 94 ? 1.769 -10.299 -8.815 1.00 89.38 94 TYR A N 1
ATOM 784 C CA . TYR A 1 94 ? 0.763 -9.989 -7.803 1.00 89.38 94 TYR A CA 1
ATOM 785 C C . TYR A 1 94 ? -0.557 -9.566 -8.447 1.00 89.38 94 TYR A C 1
ATOM 787 O O . TYR A 1 94 ? -1.021 -8.440 -8.300 1.00 89.38 94 TYR A O 1
ATOM 795 N N . ARG A 1 95 ? -1.192 -10.495 -9.172 1.00 84.94 95 ARG A N 1
ATOM 796 C CA . ARG A 1 95 ? -2.482 -10.239 -9.846 1.00 84.94 95 ARG A CA 1
ATOM 797 C C . ARG A 1 95 ? -3.632 -9.955 -8.880 1.00 84.94 95 ARG A C 1
ATOM 799 O O . ARG A 1 95 ? -4.598 -9.293 -9.240 1.00 84.94 95 ARG A O 1
ATOM 806 N N . THR A 1 96 ? -3.541 -10.486 -7.667 1.00 90.25 96 THR A N 1
ATOM 807 C CA . THR A 1 96 ? -4.545 -10.324 -6.614 1.00 90.25 96 THR A CA 1
ATOM 808 C C . THR A 1 96 ? -3.862 -9.846 -5.348 1.00 90.25 96 THR A C 1
ATOM 810 O O . THR A 1 96 ? -2.825 -10.392 -4.970 1.00 90.25 96 THR A O 1
ATOM 813 N N . TRP A 1 97 ? -4.460 -8.891 -4.646 1.00 93.75 97 TRP A N 1
ATOM 814 C CA . TRP A 1 97 ? -3.878 -8.321 -3.429 1.00 93.75 97 TRP A CA 1
ATOM 815 C C . TRP A 1 97 ? -3.602 -9.384 -2.351 1.00 93.75 97 TRP A C 1
ATOM 817 O O . TRP A 1 97 ? -2.617 -9.293 -1.625 1.00 93.75 97 TRP A O 1
ATOM 827 N N . GLY A 1 98 ? -4.413 -10.447 -2.290 1.00 93.31 98 GLY A N 1
ATOM 828 C CA . GLY A 1 98 ? -4.297 -11.503 -1.278 1.00 93.31 98 GLY A CA 1
ATOM 829 C C . GLY A 1 98 ? -3.017 -12.341 -1.352 1.00 93.31 98 GLY A C 1
ATOM 830 O O . GLY A 1 98 ? -2.724 -13.065 -0.405 1.00 93.31 98 GLY A O 1
ATOM 831 N N . VAL A 1 99 ? -2.250 -12.251 -2.447 1.00 92.50 99 VAL A N 1
ATOM 832 C CA . VAL A 1 99 ? -0.961 -12.953 -2.586 1.00 92.50 99 VAL A CA 1
ATOM 833 C C . VAL A 1 99 ? 0.249 -12.058 -2.316 1.00 92.50 99 VAL A C 1
ATOM 835 O O . VAL A 1 99 ? 1.374 -12.550 -2.357 1.00 92.50 99 VAL A O 1
ATOM 838 N N . VAL A 1 100 ? 0.050 -10.760 -2.059 1.00 95.06 100 VAL A N 1
ATOM 839 C CA . VAL A 1 100 ? 1.156 -9.829 -1.806 1.00 95.06 100 VAL A CA 1
ATOM 840 C C . VAL A 1 100 ? 1.717 -10.084 -0.400 1.00 95.06 100 VAL A C 1
ATOM 842 O O . VAL A 1 100 ? 0.992 -9.920 0.591 1.00 95.06 100 VAL A O 1
ATOM 845 N N . PRO A 1 101 ? 2.995 -10.482 -0.273 1.00 95.38 101 PRO A N 1
ATOM 846 C CA . PRO A 1 101 ? 3.593 -10.767 1.022 1.00 95.38 101 PRO A CA 1
ATOM 847 C C . PRO A 1 101 ? 3.928 -9.471 1.768 1.00 95.38 101 PRO A C 1
ATOM 849 O O . PRO A 1 101 ? 4.233 -8.441 1.159 1.00 95.38 101 PRO A O 1
ATOM 852 N N . PHE A 1 102 ? 3.926 -9.522 3.102 1.00 96.12 102 PHE A N 1
ATOM 853 C CA . PHE A 1 102 ? 4.271 -8.361 3.922 1.00 96.12 102 PHE A CA 1
ATOM 854 C C . PHE A 1 102 ? 5.678 -7.829 3.635 1.00 96.12 102 PHE A C 1
ATOM 856 O O . PHE A 1 102 ? 5.894 -6.621 3.641 1.00 96.12 102 PHE A O 1
ATOM 863 N N . GLU A 1 103 ? 6.634 -8.708 3.343 1.00 95.31 103 GLU A N 1
ATOM 864 C CA . GLU A 1 103 ? 8.012 -8.335 3.027 1.00 95.31 103 GLU A CA 1
ATOM 865 C C . GLU A 1 103 ? 8.082 -7.402 1.814 1.00 95.31 103 GLU A C 1
ATOM 867 O O . GLU A 1 103 ? 8.876 -6.461 1.814 1.00 95.31 103 GLU A O 1
ATOM 872 N N . TYR A 1 104 ? 7.219 -7.622 0.817 1.00 94.62 104 TYR A N 1
ATOM 873 C CA . TYR A 1 104 ? 7.103 -6.753 -0.349 1.00 94.62 104 TYR A CA 1
ATOM 874 C C . TYR A 1 104 ? 6.526 -5.388 0.047 1.00 94.62 104 TYR A C 1
ATOM 876 O O . TYR A 1 104 ? 7.154 -4.358 -0.194 1.00 94.62 104 TYR A O 1
ATOM 884 N N . LEU A 1 105 ? 5.386 -5.382 0.752 1.00 95.44 105 LEU A N 1
ATOM 885 C CA . LEU A 1 105 ? 4.744 -4.155 1.249 1.00 95.44 105 LEU A CA 1
ATOM 886 C C . LEU A 1 105 ? 5.702 -3.306 2.089 1.00 95.44 105 LEU A C 1
ATOM 888 O O . LEU A 1 105 ? 5.739 -2.086 1.976 1.00 95.44 105 LEU A O 1
ATOM 892 N N . ASN A 1 106 ? 6.490 -3.956 2.942 1.00 95.75 106 ASN A N 1
ATOM 893 C CA . ASN A 1 106 ? 7.419 -3.292 3.838 1.00 95.75 106 ASN A CA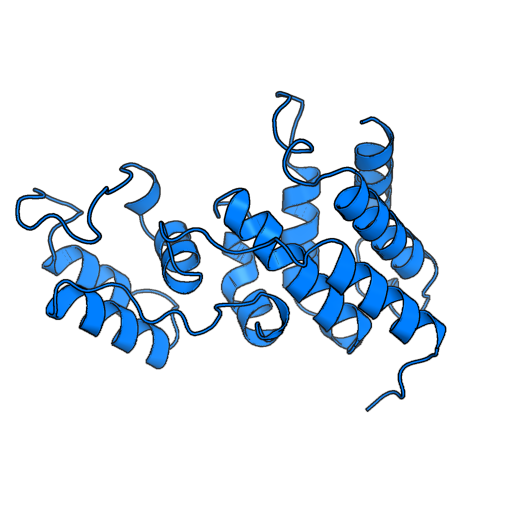 1
ATOM 894 C C . ASN A 1 106 ? 8.673 -2.785 3.121 1.00 95.75 106 ASN A C 1
ATOM 896 O O . ASN A 1 106 ? 9.170 -1.717 3.471 1.00 95.75 106 ASN A O 1
ATOM 900 N N . LYS A 1 107 ? 9.163 -3.506 2.105 1.00 93.38 107 LYS A N 1
ATOM 901 C CA . LYS A 1 107 ? 10.263 -3.046 1.249 1.00 93.38 107 LYS A CA 1
ATOM 902 C C . LYS A 1 107 ? 9.892 -1.757 0.510 1.00 93.38 107 LYS A C 1
ATOM 904 O O . LYS A 1 107 ? 10.702 -0.833 0.474 1.00 93.38 107 LYS A O 1
ATOM 909 N N . TYR A 1 108 ? 8.678 -1.695 -0.035 1.00 91.81 108 TYR A N 1
ATOM 910 C CA . TYR A 1 108 ? 8.202 -0.588 -0.871 1.00 91.81 108 TYR A CA 1
ATOM 911 C C . TYR A 1 108 ? 7.379 0.464 -0.122 1.00 91.81 108 TYR A C 1
ATOM 913 O O . TYR A 1 108 ? 6.890 1.419 -0.717 1.00 91.81 108 TYR A O 1
ATOM 921 N N . ALA A 1 109 ? 7.291 0.360 1.205 1.00 91.38 109 ALA A N 1
ATOM 922 C CA . ALA A 1 109 ? 6.473 1.227 2.051 1.00 91.38 109 ALA A CA 1
ATOM 923 C C . ALA A 1 109 ? 6.729 2.729 1.844 1.00 91.38 109 ALA A C 1
ATOM 925 O O . ALA A 1 109 ? 5.808 3.539 1.923 1.00 91.38 109 ALA A O 1
ATOM 926 N N . HIS A 1 110 ? 7.976 3.128 1.577 1.00 85.44 110 HIS A N 1
ATOM 927 C CA . HIS A 1 110 ? 8.316 4.533 1.331 1.00 85.44 110 HIS A CA 1
ATOM 928 C C . HIS A 1 110 ? 7.615 5.114 0.096 1.00 85.44 110 HIS A C 1
ATOM 930 O O . HIS A 1 110 ? 7.339 6.315 0.079 1.00 85.44 110 HIS A O 1
ATOM 936 N N . GLY A 1 111 ? 7.269 4.261 -0.867 1.00 81.88 111 GLY A N 1
ATOM 937 C CA . GLY A 1 111 ? 6.572 4.626 -2.089 1.00 81.88 111 GLY A CA 1
ATOM 938 C C . GLY A 1 111 ? 5.079 4.854 -1.946 1.00 81.88 111 GLY A C 1
ATOM 939 O O . GLY A 1 111 ? 4.461 5.467 -2.814 1.00 81.88 111 GLY A O 1
ATOM 940 N N . PHE A 1 112 ? 4.478 4.462 -0.818 1.00 85.19 112 PHE A N 1
ATOM 941 C CA . PHE A 1 112 ? 3.035 4.614 -0.596 1.00 85.19 112 PHE A CA 1
ATOM 942 C C . PHE A 1 112 ? 2.546 6.069 -0.705 1.00 85.19 112 PHE A C 1
ATOM 944 O O . PHE A 1 112 ? 1.361 6.313 -0.926 1.00 85.19 112 PHE A O 1
ATOM 951 N N . TYR A 1 113 ? 3.441 7.054 -0.585 1.00 75.75 113 TYR A N 1
ATOM 952 C CA . TYR A 1 113 ? 3.108 8.463 -0.801 1.00 75.75 113 TYR A CA 1
ATOM 953 C C . TYR A 1 113 ? 2.932 8.861 -2.260 1.00 75.75 113 TYR A C 1
ATOM 955 O O . TYR A 1 113 ? 2.301 9.883 -2.528 1.00 75.75 113 TYR A O 1
ATOM 963 N N . PHE A 1 114 ? 3.508 8.115 -3.186 1.00 76.56 114 PHE A N 1
ATOM 964 C CA . PHE A 1 114 ? 3.643 8.534 -4.574 1.00 76.56 114 PHE A CA 1
ATOM 965 C C . PHE A 1 114 ? 2.962 7.572 -5.539 1.00 76.56 114 PHE A C 1
ATOM 967 O O . PHE A 1 114 ? 2.712 7.973 -6.676 1.00 76.56 114 PHE A O 1
ATOM 974 N N . ILE A 1 115 ? 2.620 6.358 -5.087 1.00 80.62 115 ILE A N 1
ATOM 975 C CA . ILE A 1 115 ? 1.833 5.384 -5.849 1.00 80.62 115 ILE A CA 1
ATOM 976 C C . ILE A 1 115 ? 0.474 5.930 -6.301 1.00 80.62 115 ILE A C 1
ATOM 978 O O . ILE A 1 115 ? -0.024 6.933 -5.777 1.00 80.62 115 ILE A O 1
ATOM 982 N N . THR A 1 116 ? -0.117 5.301 -7.325 1.00 81.00 116 THR A N 1
ATOM 983 C CA . THR A 1 116 ? -1.428 5.731 -7.814 1.00 81.00 116 THR A CA 1
ATOM 984 C C . THR A 1 116 ? -2.486 5.469 -6.745 1.00 81.00 116 THR A C 1
ATOM 986 O O . THR A 1 116 ? -2.305 4.605 -5.879 1.00 81.00 116 THR A O 1
ATOM 989 N N . PRO A 1 117 ? -3.600 6.211 -6.771 1.00 83.50 117 PRO A N 1
ATOM 990 C CA . PRO A 1 117 ? -4.717 5.909 -5.895 1.00 83.50 117 PRO A CA 1
ATOM 991 C C . PRO A 1 117 ? -5.219 4.462 -6.027 1.00 83.50 117 PRO A C 1
ATOM 993 O O . PRO A 1 117 ? -5.495 3.818 -5.019 1.00 83.50 117 PRO A O 1
ATOM 996 N N . GLU A 1 118 ? -5.253 3.923 -7.245 1.00 85.88 118 GLU A N 1
ATOM 997 C CA . GLU A 1 118 ? -5.617 2.537 -7.537 1.00 85.88 118 GLU A CA 1
ATOM 998 C C . GLU A 1 118 ? -4.655 1.544 -6.864 1.00 85.88 118 GLU A C 1
ATOM 1000 O O . GLU A 1 118 ? -5.098 0.611 -6.191 1.00 85.88 118 GLU A O 1
ATOM 1005 N N . ALA A 1 119 ? -3.341 1.777 -6.954 1.00 87.44 119 ALA A N 1
ATOM 1006 C CA . ALA A 1 119 ? -2.351 0.953 -6.265 1.00 87.44 119 ALA A CA 1
ATOM 1007 C C . ALA A 1 119 ? -2.447 1.063 -4.740 1.00 87.44 119 ALA A C 1
ATOM 1009 O O . ALA A 1 119 ? -2.296 0.067 -4.034 1.00 87.44 119 ALA A O 1
ATOM 1010 N N . TYR A 1 120 ? -2.763 2.245 -4.212 1.00 89.50 120 TYR A N 1
ATOM 1011 C CA . TYR A 1 120 ? -2.987 2.422 -2.779 1.00 89.50 120 TYR A CA 1
ATOM 1012 C C . TYR A 1 120 ? -4.212 1.633 -2.284 1.00 89.50 120 TYR A C 1
ATOM 1014 O O . TYR A 1 120 ? -4.146 0.965 -1.243 1.00 89.50 120 TYR A O 1
ATOM 1022 N N . VAL A 1 121 ? -5.308 1.637 -3.052 1.00 91.06 121 VAL A N 1
ATOM 1023 C CA . VAL A 1 121 ? -6.491 0.808 -2.772 1.00 91.06 121 VAL A CA 1
ATOM 1024 C C . VAL A 1 121 ? -6.146 -0.679 -2.867 1.00 91.06 121 VAL A C 1
ATOM 1026 O O . VAL A 1 121 ? -6.538 -1.436 -1.982 1.00 91.06 121 VAL A O 1
ATOM 1029 N N . PHE A 1 122 ? -5.348 -1.090 -3.858 1.00 92.25 122 PHE A N 1
ATOM 1030 C CA . PHE A 1 122 ? -4.880 -2.471 -4.021 1.00 92.25 122 PHE A CA 1
ATOM 1031 C C . PHE A 1 122 ? -3.983 -2.953 -2.871 1.00 92.25 122 PHE A C 1
ATOM 1033 O O . PHE A 1 122 ? -4.120 -4.083 -2.401 1.00 92.25 122 PHE A O 1
ATOM 1040 N N . TYR A 1 123 ? -3.096 -2.097 -2.360 1.00 93.00 123 TYR A N 1
ATOM 1041 C CA . TYR A 1 123 ? -2.222 -2.431 -1.234 1.00 93.00 123 TYR A CA 1
ATOM 1042 C C . TYR A 1 123 ? -2.946 -2.560 0.100 1.00 93.00 123 TYR A C 1
ATOM 1044 O O . TYR A 1 123 ? -2.532 -3.334 0.965 1.00 93.00 123 TYR A O 1
ATOM 1052 N N . THR A 1 124 ? -4.014 -1.791 0.286 1.00 94.94 124 THR A N 1
ATOM 1053 C CA . THR A 1 124 ? -4.712 -1.683 1.568 1.00 94.94 124 THR A CA 1
ATOM 1054 C C . THR A 1 124 ? -5.201 -3.032 2.120 1.00 94.94 124 THR A C 1
ATOM 1056 O O . THR A 1 124 ? -4.842 -3.357 3.256 1.00 94.94 124 THR A O 1
ATOM 1059 N N . PRO A 1 125 ? -5.958 -3.865 1.380 1.00 96.44 125 PRO A N 1
ATOM 1060 C CA . PRO A 1 125 ? -6.418 -5.149 1.903 1.00 96.44 125 PRO A CA 1
ATOM 1061 C C . PRO A 1 125 ? -5.268 -6.145 2.101 1.00 96.44 125 PRO A C 1
ATOM 1063 O O . PRO A 1 125 ? -5.286 -6.895 3.076 1.00 96.44 125 PRO A O 1
ATOM 1066 N N . ALA A 1 126 ? -4.225 -6.106 1.262 1.00 96.69 126 ALA A N 1
ATOM 1067 C CA . ALA A 1 126 ? -3.030 -6.928 1.448 1.00 96.69 126 ALA A CA 1
ATOM 1068 C C . ALA A 1 126 ? -2.320 -6.610 2.772 1.00 96.69 126 ALA A C 1
ATOM 1070 O O . ALA A 1 126 ? -1.972 -7.515 3.535 1.00 96.69 126 ALA A O 1
ATOM 1071 N N . LEU A 1 127 ? -2.138 -5.322 3.074 1.00 97.44 127 LEU A N 1
ATOM 1072 C CA . LEU A 1 127 ? -1.523 -4.872 4.317 1.00 97.44 127 LEU A CA 1
ATOM 1073 C C . LEU A 1 127 ? -2.364 -5.268 5.533 1.00 97.44 127 LEU A C 1
ATOM 1075 O O . LEU A 1 127 ? -1.831 -5.852 6.475 1.00 97.44 127 LEU A O 1
ATOM 1079 N N . ILE A 1 128 ? -3.672 -4.993 5.501 1.00 97.06 128 ILE A N 1
ATOM 1080 C CA . ILE A 1 128 ? -4.584 -5.331 6.601 1.00 97.06 128 ILE A CA 1
ATOM 1081 C C . ILE A 1 128 ? -4.569 -6.839 6.864 1.00 97.06 128 ILE A C 1
ATOM 1083 O O . ILE A 1 128 ? -4.433 -7.251 8.016 1.00 97.06 128 ILE A O 1
ATOM 1087 N N . LEU A 1 129 ? -4.658 -7.665 5.816 1.00 96.56 129 LEU A N 1
ATOM 1088 C CA . LEU A 1 129 ? -4.631 -9.120 5.946 1.00 96.56 129 LEU A CA 1
ATOM 1089 C C . LEU A 1 129 ? -3.340 -9.596 6.624 1.00 96.56 129 LEU A C 1
ATOM 1091 O O . LEU A 1 129 ? -3.394 -10.346 7.599 1.00 96.56 129 LEU A O 1
ATOM 1095 N N . ASN A 1 130 ? -2.185 -9.125 6.148 1.00 96.56 130 ASN A N 1
ATOM 1096 C CA . ASN A 1 130 ? -0.888 -9.498 6.708 1.00 96.56 130 ASN A CA 1
ATOM 1097 C C . ASN A 1 130 ? -0.752 -9.093 8.187 1.00 96.56 130 ASN A C 1
ATOM 1099 O O . ASN A 1 130 ? -0.279 -9.896 8.993 1.00 96.56 130 ASN A O 1
ATOM 1103 N N . LEU A 1 131 ? -1.202 -7.888 8.554 1.00 95.25 131 LEU A N 1
ATOM 1104 C CA . LEU A 1 131 ? -1.146 -7.371 9.927 1.00 95.25 131 LEU A CA 1
ATOM 1105 C C . LEU A 1 131 ? -2.102 -8.101 10.883 1.00 95.25 131 LEU A C 1
ATOM 1107 O O . LEU A 1 131 ? -1.762 -8.317 12.045 1.00 95.25 131 LEU A O 1
ATOM 1111 N N . VAL A 1 132 ? -3.290 -8.491 10.410 1.00 92.75 132 VAL A N 1
ATOM 1112 C CA . VAL A 1 132 ? -4.251 -9.282 11.201 1.00 92.75 132 VAL A CA 1
ATOM 1113 C C . VAL A 1 132 ? -3.728 -10.695 11.442 1.00 92.75 132 VAL A C 1
ATOM 1115 O O . VAL A 1 132 ? -3.853 -11.215 12.550 1.00 92.75 132 VAL A O 1
ATOM 1118 N N . LEU A 1 133 ? -3.121 -11.315 10.426 1.00 92.06 133 LEU A N 1
ATOM 1119 C CA . LEU A 1 133 ? -2.556 -12.659 10.539 1.00 92.06 133 LEU A CA 1
ATOM 1120 C C . LEU A 1 133 ? -1.297 -12.695 11.418 1.00 92.06 133 LEU A C 1
ATOM 1122 O O . LEU A 1 133 ? -1.075 -13.687 12.115 1.00 92.06 133 LEU A O 1
ATOM 1126 N N . ASN A 1 134 ? -0.487 -11.633 11.386 1.00 92.31 134 ASN A N 1
ATOM 1127 C CA . ASN A 1 134 ? 0.820 -11.572 12.042 1.00 92.31 134 ASN A CA 1
ATOM 1128 C C . ASN A 1 134 ? 1.025 -10.198 12.717 1.00 92.31 134 ASN A C 1
ATOM 1130 O O . ASN A 1 134 ? 1.647 -9.304 12.136 1.00 92.31 134 ASN A O 1
ATOM 1134 N N . PRO A 1 135 ? 0.526 -9.995 13.951 1.00 90.38 135 PRO A N 1
ATOM 1135 C CA . PRO A 1 135 ? 0.640 -8.717 14.661 1.00 90.38 135 PRO A CA 1
ATOM 1136 C C . PRO A 1 135 ? 2.081 -8.218 14.874 1.00 90.38 135 PRO A C 1
ATOM 1138 O O . PRO A 1 135 ? 2.310 -7.036 15.108 1.00 90.38 135 PRO A O 1
ATOM 1141 N N . GLU A 1 136 ? 3.087 -9.085 14.790 1.00 91.19 136 GLU A N 1
ATOM 1142 C CA . GLU A 1 136 ? 4.497 -8.694 14.820 1.00 91.19 136 GLU A CA 1
ATOM 1143 C C . GLU A 1 136 ? 4.907 -7.779 13.657 1.00 91.19 136 GLU A C 1
ATOM 1145 O O . GLU A 1 136 ? 5.878 -7.032 13.787 1.00 91.19 136 GLU A O 1
ATOM 1150 N N . PHE A 1 137 ? 4.166 -7.803 12.547 1.00 95.50 137 PHE A N 1
ATOM 1151 C CA . PHE A 1 137 ? 4.427 -6.984 11.367 1.00 95.50 137 PHE A CA 1
ATOM 1152 C C . PHE A 1 137 ? 4.154 -5.493 11.589 1.00 95.50 137 PHE A C 1
ATOM 1154 O O . PHE A 1 137 ? 4.690 -4.672 10.849 1.00 95.50 137 PHE A O 1
ATOM 1161 N N . PHE A 1 138 ? 3.457 -5.112 12.665 1.00 94.31 138 PHE A N 1
ATOM 1162 C CA . PHE A 1 138 ? 3.374 -3.707 13.084 1.00 94.31 138 PHE A CA 1
ATOM 1163 C C . PHE A 1 138 ? 4.737 -3.095 13.446 1.00 94.31 138 PHE A C 1
ATOM 1165 O O . PHE A 1 138 ? 4.861 -1.882 13.468 1.00 94.31 138 PHE A O 1
ATOM 1172 N N . LYS A 1 139 ? 5.781 -3.904 13.684 1.00 91.38 139 LYS A N 1
ATOM 1173 C CA . LYS A 1 139 ? 7.161 -3.407 13.855 1.00 91.38 139 LYS A CA 1
ATOM 1174 C C . LYS A 1 139 ? 7.796 -2.907 12.553 1.00 91.38 139 LYS A C 1
ATOM 1176 O O . LYS A 1 139 ? 8.859 -2.292 12.594 1.00 91.38 139 LYS A O 1
ATOM 1181 N N . GLY A 1 140 ? 7.219 -3.265 11.406 1.00 91.06 140 GLY A N 1
ATOM 1182 C CA . GLY A 1 140 ? 7.644 -2.778 10.101 1.00 91.06 140 GLY A CA 1
ATOM 1183 C C . GLY A 1 140 ? 7.150 -1.356 9.835 1.00 91.06 140 GLY A C 1
ATOM 1184 O O . GLY A 1 140 ? 6.279 -0.839 10.520 1.00 91.06 140 GLY A O 1
ATOM 1185 N N . VAL A 1 141 ? 7.676 -0.737 8.783 1.00 94.06 141 VAL A N 1
ATOM 1186 C CA . VAL A 1 141 ? 7.331 0.636 8.382 1.00 94.06 141 VAL A CA 1
ATOM 1187 C C . VAL A 1 141 ? 6.090 0.709 7.486 1.00 94.06 141 VAL A C 1
ATOM 1189 O O . VAL A 1 141 ? 5.546 1.793 7.285 1.00 94.06 141 VAL A O 1
ATOM 1192 N N . ALA A 1 142 ? 5.633 -0.423 6.934 1.00 95.69 142 ALA A N 1
ATOM 1193 C CA . ALA A 1 142 ? 4.514 -0.470 5.988 1.00 95.69 142 ALA A CA 1
ATOM 1194 C C . ALA A 1 142 ? 3.231 0.160 6.548 1.00 95.69 142 ALA A C 1
ATOM 1196 O O . ALA A 1 142 ? 2.586 0.956 5.866 1.00 95.69 142 ALA A O 1
ATOM 1197 N N . PHE A 1 143 ? 2.888 -0.166 7.799 1.00 96.06 143 PHE A N 1
ATOM 1198 C CA . PHE A 1 143 ? 1.701 0.372 8.459 1.00 96.06 143 PHE A CA 1
ATOM 1199 C C . PHE A 1 143 ? 1.779 1.892 8.615 1.00 96.06 143 PHE A C 1
ATOM 1201 O O . PHE A 1 143 ? 0.854 2.591 8.207 1.00 96.06 143 PHE A O 1
ATOM 1208 N N . ASP A 1 144 ? 2.898 2.407 9.124 1.00 93.50 144 ASP A N 1
ATOM 1209 C CA . ASP A 1 144 ? 3.078 3.841 9.354 1.00 93.50 144 ASP A CA 1
ATOM 1210 C C . ASP A 1 144 ? 3.022 4.639 8.052 1.00 93.50 144 ASP A C 1
ATOM 1212 O O . ASP A 1 144 ? 2.404 5.704 7.989 1.00 93.50 144 ASP A O 1
ATOM 1216 N N . LYS A 1 145 ? 3.635 4.122 6.981 1.00 92.44 145 LYS A N 1
ATOM 1217 C CA . LYS A 1 145 ? 3.606 4.776 5.668 1.00 92.44 145 LYS A CA 1
ATOM 1218 C C . LYS A 1 145 ? 2.218 4.744 5.045 1.00 92.44 145 LYS A C 1
ATOM 1220 O O . LYS A 1 145 ? 1.763 5.766 4.530 1.00 92.44 145 LYS A O 1
ATOM 1225 N N . TRP A 1 146 ? 1.517 3.617 5.158 1.00 93.94 146 TRP A N 1
ATOM 1226 C CA . TRP A 1 146 ? 0.139 3.495 4.687 1.00 93.94 146 TRP A CA 1
ATOM 1227 C C . TRP A 1 146 ? -0.792 4.445 5.445 1.00 93.94 146 TRP A C 1
ATOM 1229 O O . TRP A 1 146 ? -1.561 5.179 4.823 1.00 93.94 146 TRP A O 1
ATOM 1239 N N . LEU A 1 147 ? -0.676 4.495 6.774 1.00 92.62 147 LEU A N 1
ATOM 1240 C CA . LEU A 1 147 ? -1.465 5.377 7.629 1.00 92.62 147 LEU A CA 1
ATOM 1241 C C . LEU A 1 147 ? -1.147 6.848 7.352 1.00 92.62 147 LEU A C 1
ATOM 1243 O O . LEU A 1 147 ? -2.042 7.689 7.299 1.00 92.62 147 LEU A O 1
ATOM 1247 N N . SER A 1 148 ? 0.125 7.177 7.144 1.00 89.19 148 SER A N 1
ATOM 1248 C CA . SER A 1 148 ? 0.530 8.540 6.833 1.00 89.19 148 SER A CA 1
ATOM 1249 C C . SER A 1 148 ? -0.032 9.011 5.492 1.00 89.19 148 SER A C 1
ATOM 1251 O O . SER A 1 148 ? -0.497 10.149 5.417 1.00 89.19 148 SER A O 1
ATOM 1253 N N . ARG A 1 149 ? -0.090 8.148 4.465 1.00 87.00 149 ARG A N 1
ATOM 1254 C CA . ARG A 1 149 ? -0.793 8.463 3.212 1.00 87.00 149 ARG A CA 1
ATOM 1255 C C . ARG A 1 149 ? -2.273 8.766 3.469 1.00 87.00 149 ARG A C 1
ATOM 1257 O O . ARG A 1 149 ? -2.725 9.837 3.071 1.00 87.00 149 ARG A O 1
ATOM 1264 N N . LEU A 1 150 ? -2.974 7.919 4.229 1.00 87.06 150 LEU A N 1
ATOM 1265 C CA . LEU A 1 150 ? -4.375 8.142 4.627 1.00 87.06 150 LEU A CA 1
ATOM 1266 C C . LEU A 1 150 ? -4.568 9.500 5.333 1.00 87.06 150 LEU A C 1
ATOM 1268 O O . LEU A 1 150 ? -5.564 10.202 5.137 1.00 87.06 150 LEU A O 1
ATOM 1272 N N . LEU A 1 151 ? -3.602 9.909 6.160 1.00 84.38 151 LEU A N 1
ATOM 1273 C CA . LEU A 1 151 ? -3.631 11.181 6.885 1.00 84.38 151 LEU A CA 1
ATOM 1274 C C . LEU A 1 151 ? -3.318 12.397 6.002 1.00 84.38 151 LEU A C 1
ATOM 1276 O O . LEU A 1 151 ? -3.994 13.419 6.149 1.00 84.38 151 LEU A O 1
ATOM 1280 N N . MET A 1 152 ? -2.351 12.293 5.086 1.00 77.69 152 MET A N 1
ATOM 1281 C CA . MET A 1 152 ? -1.868 13.385 4.222 1.00 77.69 152 MET A CA 1
ATOM 1282 C C . MET A 1 152 ? -2.887 13.893 3.207 1.00 77.69 152 MET A C 1
ATOM 1284 O O . MET A 1 152 ? -2.717 14.967 2.641 1.00 77.69 152 MET A O 1
ATOM 1288 N N . GLU A 1 153 ? -3.945 13.141 2.970 1.00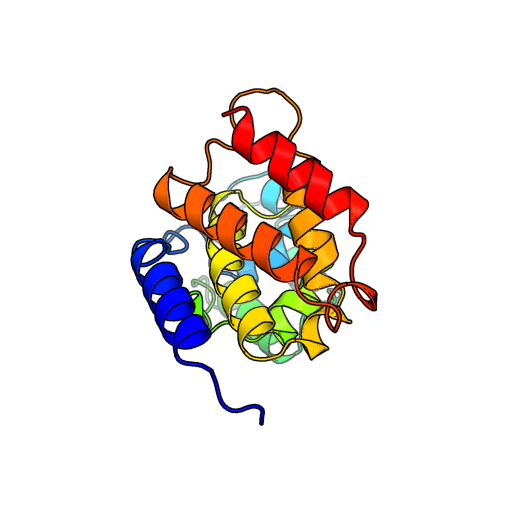 66.75 153 GLU A N 1
ATOM 1289 C CA . GLU A 1 153 ? -5.004 13.491 2.036 1.00 66.75 153 GLU A CA 1
ATOM 1290 C C . GLU A 1 153 ? -5.815 14.730 2.501 1.00 66.75 153 GLU A C 1
ATOM 1292 O O . GLU A 1 153 ? -6.865 14.608 3.126 1.00 66.75 153 GLU A O 1
ATOM 1297 N N . VAL A 1 154 ? -5.317 15.947 2.285 1.00 52.53 154 VAL A N 1
ATOM 1298 C CA . VAL A 1 154 ? -5.970 17.202 2.708 1.00 52.53 154 VAL A CA 1
ATOM 1299 C C . VAL A 1 154 ? -7.078 17.601 1.727 1.00 52.53 154 VAL A C 1
ATOM 1301 O O . VAL A 1 154 ? -6.794 17.678 0.543 1.00 52.53 154 VAL A O 1
ATOM 1304 N N . ASN A 1 155 ? -8.288 17.877 2.248 1.00 47.19 155 ASN A N 1
ATOM 1305 C CA . ASN A 1 155 ? -9.405 18.765 1.822 1.00 47.19 155 ASN A CA 1
ATOM 1306 C C . ASN A 1 155 ? -9.690 19.124 0.340 1.00 47.19 155 ASN A C 1
ATOM 1308 O O . ASN A 1 155 ? -10.630 19.874 0.091 1.00 47.19 155 ASN A O 1
ATOM 1312 N N . GLU A 1 156 ? -8.986 18.604 -0.654 1.00 41.16 156 GLU A N 1
ATOM 1313 C CA . GLU A 1 156 ? -9.341 18.712 -2.067 1.00 41.16 156 GLU A CA 1
ATOM 1314 C C . GLU A 1 156 ? -10.151 17.478 -2.464 1.00 41.16 156 GLU A C 1
ATOM 1316 O O . GLU A 1 156 ? -9.627 16.628 -3.159 1.00 41.16 156 GLU A O 1
ATOM 1321 N N . HIS A 1 157 ? -11.376 17.343 -1.938 1.00 39.28 157 HIS A N 1
ATOM 1322 C CA . HIS A 1 157 ? -12.514 16.505 -2.387 1.00 39.28 157 HIS A CA 1
ATOM 1323 C C . HIS A 1 157 ? -12.326 15.093 -3.025 1.00 39.28 157 HIS A C 1
ATOM 1325 O O . HIS A 1 157 ? -13.332 14.476 -3.365 1.00 39.28 157 HIS A O 1
ATOM 1331 N N . ASN A 1 158 ? -11.125 14.524 -3.152 1.00 42.31 158 ASN A N 1
ATOM 1332 C CA . ASN A 1 158 ? -10.826 13.468 -4.131 1.00 42.31 158 ASN A CA 1
ATOM 1333 C C . ASN A 1 158 ? -10.124 12.230 -3.552 1.00 42.31 158 ASN A C 1
ATOM 1335 O O . ASN A 1 158 ? -9.808 11.311 -4.299 1.00 42.31 158 ASN A O 1
ATOM 1339 N N . SER A 1 159 ? -9.852 12.180 -2.252 1.00 45.00 159 SER A N 1
ATOM 1340 C CA . SER A 1 159 ? -8.877 11.229 -1.704 1.00 45.00 159 SER A CA 1
ATOM 1341 C C . SER A 1 159 ? -9.471 10.196 -0.734 1.00 45.00 159 SER A C 1
ATOM 1343 O O . SER A 1 159 ? -9.226 9.004 -0.877 1.00 45.00 159 SER A O 1
ATOM 1345 N N . LEU A 1 160 ? -10.454 10.582 0.083 1.00 48.84 160 LEU A N 1
ATOM 1346 C CA . LEU A 1 160 ? -11.411 9.621 0.668 1.00 48.84 160 LEU A CA 1
ATOM 1347 C C . LEU A 1 160 ? -12.478 9.146 -0.338 1.00 48.84 160 LEU A C 1
ATOM 1349 O O . LEU A 1 160 ? -13.325 8.326 -0.005 1.00 48.84 160 LEU A O 1
ATOM 1353 N N . THR A 1 161 ? -12.396 9.625 -1.579 1.00 51.88 161 THR A N 1
ATOM 1354 C CA . THR A 1 161 ? -13.174 9.179 -2.744 1.00 51.88 161 THR A CA 1
ATOM 1355 C C . THR A 1 161 ? -12.640 7.864 -3.333 1.00 51.88 161 THR A C 1
ATOM 1357 O O . THR A 1 161 ? -13.226 7.339 -4.273 1.00 51.88 161 THR A O 1
ATOM 1360 N N . LEU A 1 162 ? -11.534 7.331 -2.796 1.00 71.31 162 LEU A N 1
ATOM 1361 C CA . LEU A 1 162 ? -10.863 6.125 -3.296 1.00 71.31 162 LEU A CA 1
ATOM 1362 C C . LEU A 1 162 ? -11.443 4.828 -2.750 1.00 71.31 162 LEU A C 1
ATOM 1364 O O . LEU A 1 162 ? -11.490 3.828 -3.459 1.00 71.31 162 LEU A O 1
ATOM 1368 N N . PHE A 1 163 ? -11.890 4.853 -1.497 1.00 85.00 163 PHE A N 1
ATOM 1369 C CA . 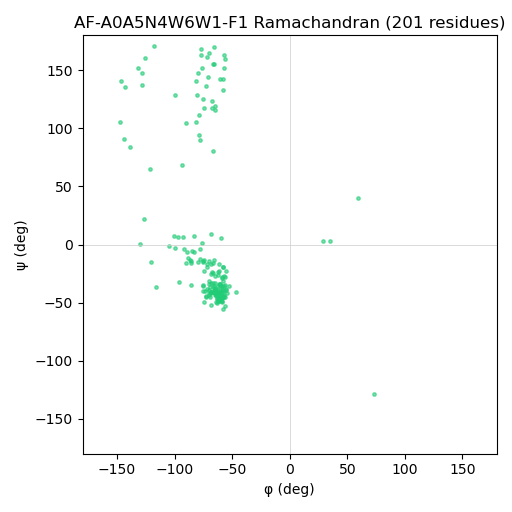PHE A 1 163 ? -12.521 3.705 -0.873 1.00 85.00 163 PHE A CA 1
ATOM 1370 C C . PHE A 1 163 ? -14.029 3.871 -0.913 1.00 85.00 163 PHE A C 1
ATOM 1372 O O . PHE A 1 163 ? -14.572 4.871 -0.440 1.00 85.00 163 PHE A O 1
ATOM 1379 N N . ASN A 1 164 ? -14.731 2.856 -1.404 1.00 87.69 164 ASN A N 1
ATOM 1380 C CA . ASN A 1 164 ? -16.183 2.839 -1.304 1.00 87.69 164 ASN A CA 1
ATOM 1381 C C . ASN A 1 164 ? -16.634 2.723 0.171 1.00 87.69 164 ASN A C 1
ATOM 1383 O O . ASN A 1 164 ? -15.846 2.455 1.085 1.00 87.69 164 ASN A O 1
ATOM 1387 N N . ASN A 1 165 ? -17.932 2.898 0.424 1.00 87.50 165 ASN A N 1
ATOM 1388 C CA . ASN A 1 165 ? -18.481 2.875 1.785 1.00 87.50 165 ASN A CA 1
ATOM 1389 C C . ASN A 1 165 ? -18.179 1.571 2.544 1.00 87.50 165 ASN A C 1
ATOM 1391 O O . ASN A 1 165 ? -17.964 1.599 3.758 1.00 87.50 165 ASN A O 1
ATOM 1395 N N . ASN A 1 166 ? -18.160 0.426 1.855 1.00 90.75 166 ASN A N 1
ATOM 1396 C CA . ASN A 1 166 ? -17.887 -0.860 2.491 1.00 90.75 166 ASN A CA 1
ATOM 1397 C C . ASN A 1 166 ? -16.402 -0.994 2.868 1.00 90.75 166 ASN A C 1
ATOM 1399 O O . ASN A 1 166 ? -16.089 -1.366 4.000 1.00 90.75 166 ASN A O 1
ATOM 1403 N N . GLN A 1 167 ? -15.501 -0.602 1.966 1.00 92.38 167 GLN A N 1
ATOM 1404 C CA . GLN A 1 167 ? -14.055 -0.561 2.203 1.00 92.38 167 GLN A CA 1
ATOM 1405 C C . GLN A 1 167 ? -13.715 0.383 3.365 1.00 92.38 167 GLN A C 1
ATOM 1407 O O . GLN A 1 167 ? -13.058 -0.019 4.327 1.00 92.38 167 GLN A O 1
ATOM 1412 N N . SER A 1 168 ? -14.266 1.600 3.355 1.00 90.88 168 SER A N 1
ATOM 1413 C CA . SER A 1 168 ? -14.102 2.586 4.432 1.00 90.88 168 SER A CA 1
ATOM 1414 C C . SER A 1 168 ? -14.600 2.065 5.785 1.00 90.88 168 SER A C 1
ATOM 1416 O O . SER A 1 168 ? -13.932 2.228 6.812 1.00 90.88 168 SER A O 1
ATOM 1418 N N . ARG A 1 169 ? -15.747 1.370 5.806 1.00 91.44 169 ARG A N 1
ATOM 1419 C CA . ARG A 1 169 ? -16.284 0.731 7.019 1.00 91.44 169 ARG A CA 1
ATOM 1420 C C . ARG A 1 169 ? -15.319 -0.311 7.587 1.00 91.44 169 ARG A C 1
ATOM 1422 O O . ARG A 1 169 ? -15.159 -0.377 8.809 1.00 91.44 169 ARG A O 1
ATOM 1429 N N . LEU A 1 170 ? -14.673 -1.110 6.740 1.00 94.25 170 LEU A N 1
ATOM 1430 C CA . LEU A 1 170 ? -13.717 -2.119 7.198 1.00 94.25 170 LEU A CA 1
ATOM 1431 C C . LEU A 1 170 ? -12.397 -1.538 7.660 1.00 94.25 170 LEU A C 1
ATOM 1433 O O . LEU A 1 170 ? -11.904 -1.958 8.705 1.00 94.25 170 LEU A O 1
ATOM 1437 N N . ILE A 1 171 ? -11.873 -0.531 6.965 1.00 94.12 171 ILE A N 1
ATOM 1438 C CA . ILE A 1 171 ? -10.690 0.204 7.418 1.00 94.12 171 ILE A CA 1
ATOM 1439 C C . ILE A 1 171 ? -10.962 0.803 8.804 1.00 94.12 171 ILE A C 1
ATOM 1441 O O .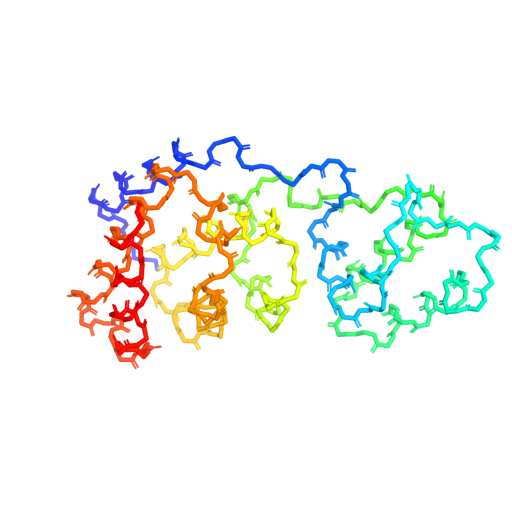 ILE A 1 171 ? -10.165 0.637 9.725 1.00 94.12 171 ILE A O 1
ATOM 1445 N N . LYS A 1 172 ? -12.139 1.405 9.015 1.00 92.88 172 LYS A N 1
ATOM 1446 C CA . LYS A 1 172 ? -12.551 1.912 10.332 1.00 92.88 172 LYS A CA 1
ATOM 1447 C C . LYS A 1 172 ? -12.613 0.811 11.393 1.00 92.88 172 LYS A C 1
ATOM 1449 O O . LYS A 1 172 ? -12.152 1.024 12.516 1.00 92.88 172 LYS A O 1
ATOM 1454 N N . LYS A 1 173 ? -13.184 -0.352 11.062 1.00 93.81 173 LYS A N 1
ATOM 1455 C CA . LYS A 1 173 ? -13.254 -1.509 11.970 1.00 93.81 173 LYS A CA 1
ATOM 1456 C C . LYS A 1 173 ? -11.849 -1.987 12.348 1.00 93.81 173 LYS A C 1
ATOM 1458 O O . LYS A 1 173 ? -11.574 -2.153 13.532 1.00 93.81 173 LYS A O 1
ATOM 1463 N N . PHE A 1 174 ? -10.952 -2.116 11.373 1.00 95.19 174 PHE A N 1
ATOM 1464 C CA . PHE A 1 174 ? -9.547 -2.460 11.583 1.00 95.19 174 PHE A CA 1
ATOM 1465 C C . PHE A 1 174 ? -8.837 -1.462 12.507 1.00 95.19 174 PHE A C 1
ATOM 1467 O O . PHE A 1 174 ? -8.332 -1.855 13.557 1.00 95.19 174 PHE A O 1
ATOM 1474 N N . LEU A 1 175 ? -8.872 -0.167 12.176 1.00 94.69 175 LEU A N 1
ATOM 1475 C CA . LEU A 1 175 ? -8.228 0.894 12.960 1.00 94.69 175 LEU A CA 1
ATOM 1476 C C . LEU A 1 175 ? -8.783 0.982 14.393 1.00 94.69 175 LEU A C 1
ATOM 1478 O O . LEU A 1 175 ? -8.053 1.260 15.342 1.00 94.69 175 LEU A O 1
ATOM 1482 N N . SER A 1 176 ? -10.076 0.710 14.571 1.00 93.31 176 SER A N 1
ATOM 1483 C CA . SER A 1 176 ? -10.695 0.655 15.900 1.00 93.31 176 SER A CA 1
ATOM 1484 C C . SER A 1 176 ? -10.211 -0.563 16.694 1.00 93.31 176 SER A C 1
ATOM 1486 O O . SER A 1 176 ? -9.909 -0.443 17.879 1.00 93.31 176 SER A O 1
ATOM 1488 N N . ASN A 1 177 ? -10.087 -1.725 16.046 1.00 91.62 177 ASN A N 1
ATOM 1489 C CA . ASN A 1 177 ? -9.624 -2.959 16.683 1.00 91.62 177 ASN A CA 1
ATOM 1490 C C . ASN A 1 177 ? -8.159 -2.874 17.130 1.00 91.62 177 ASN A C 1
ATOM 1492 O O . ASN A 1 177 ? -7.844 -3.317 18.235 1.00 91.62 177 ASN A O 1
ATOM 1496 N N . ILE A 1 178 ? -7.271 -2.274 16.329 1.00 92.38 178 ILE A N 1
ATOM 1497 C CA . ILE A 1 178 ? -5.854 -2.136 16.712 1.00 92.38 178 ILE A CA 1
ATOM 1498 C C . ILE A 1 178 ? -5.678 -1.233 17.941 1.00 92.38 178 ILE A C 1
ATOM 1500 O O . ILE A 1 178 ? -4.836 -1.525 18.784 1.00 92.38 178 ILE A O 1
ATOM 1504 N N . LEU A 1 179 ? -6.521 -0.205 18.118 1.00 91.56 179 LEU A N 1
ATOM 1505 C CA . LEU A 1 179 ? -6.505 0.649 19.316 1.00 91.56 179 LEU A CA 1
ATOM 1506 C C . LEU A 1 179 ? -6.959 -0.079 20.588 1.00 91.56 179 LEU A C 1
ATOM 1508 O O . LEU A 1 179 ? -6.597 0.325 21.692 1.00 91.56 179 LEU A O 1
ATOM 1512 N N . LEU A 1 180 ? -7.769 -1.130 20.450 1.00 89.06 180 LEU A N 1
ATOM 1513 C CA . LEU A 1 180 ? -8.219 -1.958 21.570 1.00 89.06 180 LEU A CA 1
ATOM 1514 C C . LEU A 1 180 ? -7.221 -3.074 21.904 1.00 89.06 180 LEU A C 1
ATOM 1516 O O . LEU A 1 180 ? -7.291 -3.662 22.987 1.00 89.06 180 LEU A O 1
ATOM 1520 N N . ASN A 1 181 ? -6.283 -3.366 21.001 1.00 87.38 181 ASN A N 1
ATOM 1521 C CA . ASN A 1 181 ? -5.316 -4.432 21.178 1.00 87.38 181 ASN A CA 1
ATOM 1522 C C . ASN A 1 181 ? -4.039 -3.929 21.870 1.00 87.38 181 ASN A C 1
ATOM 1524 O O . ASN A 1 181 ? -3.160 -3.319 21.262 1.00 87.38 181 ASN A O 1
ATOM 1528 N N . LYS A 1 182 ? -3.905 -4.270 23.156 1.00 84.69 182 LYS A N 1
ATOM 1529 C CA . LYS A 1 182 ? -2.750 -3.892 23.984 1.00 84.69 182 LYS A CA 1
ATOM 1530 C C . LYS A 1 182 ? -1.409 -4.390 23.446 1.00 84.69 182 LYS A C 1
ATOM 1532 O O . LYS A 1 182 ? -0.411 -3.741 23.709 1.00 84.69 182 LYS A O 1
ATOM 1537 N N . SER A 1 183 ? -1.359 -5.512 22.724 1.00 85.06 183 SER A N 1
ATOM 1538 C CA . SER A 1 183 ? -0.088 -6.005 22.179 1.00 85.06 183 SER A CA 1
ATOM 1539 C C . SER A 1 183 ? 0.343 -5.276 20.909 1.00 85.06 183 SER A C 1
ATOM 1541 O O . SER A 1 183 ? 1.481 -5.439 20.494 1.00 85.06 183 SER A O 1
ATOM 1543 N N . ILE A 1 184 ? -0.560 -4.533 20.263 1.00 87.94 184 ILE A N 1
ATOM 1544 C CA . ILE A 1 184 ? -0.276 -3.763 19.044 1.00 87.94 184 ILE A CA 1
ATOM 1545 C C . ILE A 1 184 ? 0.035 -2.307 19.389 1.00 87.94 184 ILE A C 1
ATOM 1547 O O . ILE A 1 184 ? 0.844 -1.683 18.712 1.00 87.94 184 ILE A O 1
ATOM 1551 N N . ILE A 1 185 ? -0.582 -1.775 20.449 1.00 86.81 185 ILE A N 1
ATOM 1552 C CA . ILE A 1 185 ? -0.520 -0.347 20.776 1.00 86.81 185 ILE A CA 1
ATOM 1553 C C . ILE A 1 185 ? 0.908 0.173 20.996 1.00 86.81 185 ILE A C 1
ATOM 1555 O O . ILE A 1 185 ? 1.173 1.334 20.709 1.00 86.81 185 ILE A O 1
ATOM 1559 N N . ASP A 1 186 ? 1.823 -0.691 21.442 1.00 87.12 186 ASP A N 1
ATOM 1560 C CA . ASP A 1 186 ? 3.234 -0.357 21.670 1.00 87.12 186 ASP A CA 1
ATOM 1561 C C . ASP A 1 186 ? 4.045 -0.221 20.366 1.00 87.12 186 ASP A C 1
ATOM 1563 O O . ASP A 1 186 ? 5.175 0.262 20.389 1.00 87.12 186 ASP A O 1
ATOM 1567 N N . PHE A 1 187 ? 3.494 -0.662 19.231 1.00 87.94 187 PHE A N 1
ATOM 1568 C CA . PHE A 1 187 ? 4.147 -0.630 17.918 1.00 87.94 187 PHE A CA 1
ATOM 1569 C C . PHE A 1 187 ? 3.601 0.460 16.994 1.00 87.94 187 PHE A C 1
ATOM 1571 O O . PHE A 1 187 ? 4.068 0.570 15.868 1.00 87.94 187 PHE A O 1
ATOM 1578 N N . ILE A 1 188 ? 2.607 1.235 17.432 1.00 91.56 188 ILE A N 1
ATOM 1579 C CA . ILE A 1 188 ? 1.918 2.206 16.580 1.00 91.56 188 ILE A CA 1
ATOM 1580 C C . ILE A 1 188 ? 1.809 3.570 17.254 1.00 91.56 188 ILE A C 1
ATOM 1582 O O . ILE A 1 188 ? 1.639 3.682 18.469 1.00 91.56 188 ILE A O 1
ATOM 1586 N N . GLU A 1 189 ? 1.762 4.623 16.444 1.00 92.25 189 GLU A N 1
ATOM 1587 C CA . GLU A 1 189 ? 1.390 5.956 16.914 1.00 92.25 189 GLU A CA 1
ATOM 1588 C C . GLU A 1 189 ? -0.135 6.049 17.087 1.00 92.25 189 GLU A C 1
ATOM 1590 O O . GLU A 1 189 ? -0.887 6.409 16.179 1.00 92.25 189 GLU A O 1
ATOM 1595 N N . ALA A 1 190 ? -0.633 5.721 18.284 1.00 91.06 190 ALA A N 1
ATOM 1596 C CA . ALA A 1 190 ? -2.073 5.695 18.569 1.00 91.06 190 ALA A CA 1
ATOM 1597 C C . ALA A 1 190 ? -2.780 7.041 18.295 1.00 91.06 190 ALA A C 1
ATOM 1599 O O . ALA A 1 190 ? -3.980 7.069 18.007 1.00 91.06 190 ALA A O 1
ATOM 1600 N N . GLY A 1 191 ? -2.057 8.164 18.386 1.00 91.69 191 GLY A N 1
ATOM 1601 C CA . GLY A 1 191 ? -2.569 9.486 18.014 1.00 91.69 191 GLY A CA 1
ATOM 1602 C C . GLY A 1 191 ? -2.915 9.586 16.527 1.00 91.69 191 GLY A C 1
ATOM 1603 O O . GLY A 1 191 ? -3.974 10.104 16.174 1.00 91.69 191 GLY A O 1
ATOM 1604 N N . ASP A 1 192 ? -2.070 9.030 15.664 1.00 91.56 192 ASP A N 1
ATOM 1605 C CA . ASP A 1 192 ? -2.226 9.040 14.209 1.00 91.56 192 ASP A CA 1
ATOM 1606 C C . ASP A 1 192 ? -3.415 8.178 13.785 1.00 91.56 192 ASP A C 1
ATOM 1608 O O . ASP A 1 192 ? -4.241 8.602 12.974 1.00 91.56 192 ASP A O 1
ATOM 1612 N N . VAL A 1 193 ? -3.585 7.022 14.429 1.00 93.00 193 VAL A N 1
ATOM 1613 C CA . VAL A 1 193 ? -4.740 6.141 14.209 1.00 93.00 193 VAL A CA 1
ATOM 1614 C C . VAL A 1 193 ? -6.054 6.822 14.597 1.00 93.00 193 VAL A C 1
ATOM 1616 O O . VAL A 1 193 ? -7.035 6.747 13.855 1.00 93.00 193 VAL A O 1
ATOM 1619 N N . LYS A 1 194 ? -6.086 7.545 15.725 1.00 92.25 194 LYS A N 1
ATOM 1620 C CA . LYS A 1 194 ? -7.271 8.323 16.131 1.00 92.25 194 LYS A CA 1
ATOM 1621 C C . LYS A 1 194 ? -7.603 9.420 15.121 1.00 92.25 194 LYS A C 1
ATOM 1623 O O . LYS A 1 194 ? -8.763 9.549 14.738 1.00 92.25 194 LYS A O 1
ATOM 1628 N N . ARG A 1 195 ? -6.598 10.157 14.631 1.00 90.31 195 ARG A N 1
ATOM 1629 C CA . ARG A 1 195 ? -6.798 11.175 13.585 1.00 90.31 195 ARG A CA 1
ATOM 1630 C C . ARG A 1 195 ? -7.347 10.567 12.293 1.00 90.31 195 ARG A C 1
ATOM 1632 O O . ARG A 1 195 ? -8.240 11.150 11.682 1.00 90.31 195 ARG A O 1
ATOM 1639 N N . ALA A 1 196 ? -6.862 9.391 11.895 1.00 89.31 196 ALA A N 1
ATOM 1640 C CA . ALA A 1 196 ? -7.370 8.689 10.718 1.00 89.31 196 ALA A CA 1
ATOM 1641 C C . ALA A 1 196 ? -8.842 8.277 10.891 1.00 89.31 196 ALA A C 1
ATOM 1643 O O . ALA A 1 196 ? -9.656 8.512 10.000 1.00 89.31 196 ALA A O 1
ATOM 1644 N N . LEU A 1 197 ? -9.216 7.750 12.063 1.00 90.06 197 LEU A N 1
ATOM 1645 C CA . LEU A 1 197 ? -10.608 7.416 12.389 1.00 90.06 197 LEU A CA 1
ATOM 1646 C C . LEU A 1 197 ? -11.536 8.637 12.341 1.00 90.06 197 LEU A C 1
ATOM 1648 O O . LEU A 1 197 ? -12.631 8.560 11.786 1.00 90.06 197 LEU A O 1
ATOM 1652 N N . GLU A 1 198 ? -11.113 9.766 12.910 1.00 87.19 198 GLU A N 1
ATOM 1653 C CA . GLU A 1 198 ? -11.873 11.020 12.854 1.00 87.19 198 GLU A CA 1
ATOM 1654 C C . GLU A 1 198 ? -12.085 11.501 11.420 1.00 87.19 198 GLU A C 1
ATOM 1656 O O . GLU A 1 198 ? -13.144 12.038 11.102 1.00 87.19 198 GLU A O 1
ATOM 1661 N N . LYS A 1 199 ? -11.088 11.298 10.556 1.00 81.69 199 LYS A N 1
ATOM 1662 C CA . LYS A 1 199 ? -11.142 11.686 9.150 1.00 81.69 199 LYS A CA 1
ATOM 1663 C C . LYS A 1 199 ? -12.125 10.829 8.354 1.00 81.69 199 LYS A C 1
ATOM 1665 O O . LYS A 1 199 ? -12.947 11.385 7.637 1.00 81.69 199 LYS A O 1
ATOM 1670 N N . ILE A 1 200 ? -12.102 9.508 8.549 1.00 80.94 200 ILE A N 1
ATOM 1671 C CA . ILE A 1 200 ? -13.052 8.582 7.909 1.00 80.94 200 ILE A CA 1
ATOM 1672 C C . ILE A 1 200 ? -14.498 8.889 8.335 1.00 80.94 200 ILE A C 1
ATOM 1674 O O . ILE A 1 200 ? -15.407 8.744 7.536 1.00 80.94 200 ILE A O 1
ATOM 1678 N N . ASN A 1 201 ? -14.729 9.337 9.575 1.00 72.06 201 ASN A N 1
ATOM 1679 C CA . ASN A 1 201 ? -16.077 9.629 10.088 1.00 72.06 201 ASN A CA 1
ATOM 1680 C C . ASN A 1 201 ? -16.706 10.934 9.574 1.00 72.06 201 ASN A C 1
ATOM 1682 O O . ASN A 1 201 ? -17.887 11.165 9.828 1.00 72.06 201 ASN A O 1
ATOM 1686 N N . LYS A 1 202 ? -15.916 11.828 8.972 1.00 65.12 202 LYS A N 1
ATOM 1687 C CA . LYS A 1 202 ? -16.391 13.134 8.485 1.00 65.12 202 LYS A CA 1
ATOM 1688 C C . LYS A 1 202 ? -16.928 13.085 7.052 1.00 65.12 202 LYS A C 1
ATOM 1690 O O . LYS A 1 202 ? -17.541 14.065 6.635 1.00 65.12 202 LYS A O 1
ATOM 1695 N N . ASN A 1 203 ? -16.699 11.978 6.350 1.00 53.50 203 ASN A N 1
ATOM 1696 C CA . ASN A 1 203 ? -17.185 11.698 5.001 1.00 53.50 203 ASN A CA 1
ATOM 1697 C C . ASN A 1 203 ? -18.268 10.621 5.042 1.00 53.50 203 ASN A C 1
ATOM 1699 O O . ASN A 1 203 ? -19.131 10.655 4.142 1.00 53.50 203 ASN A O 1
#

Secondary structure (DSSP, 8-state):
-PPPPHHHHHHHHHHHHHSTT----TT--HHHHHHHHHSGGGGS--SSS--TT--GGGSHHHHHHHHHHSS--HHHHHHHHHHHHHT-PPP-S-SSGGG--HHHHHHSGGGGGTS-HHHHHHHHHHHHHHHHH-GGGGGSSHHHHHHHHHHH--SSSSSTTSS-HHHHHHHHHHHHHHHH-HHHHTTS-HHHHHHHHHHHTT-

Nearest PDB structures (foldseek):
  3ea5-assembly1_B  TM=2.935E-01  e=3.959E+00  Saccharomyces cerevisiae
  3bct-assembly1_A  TM=3.108E-01  e=9.146E+00  Mus musculus

pLDDT: mean 81.27, std 15.73, range [39.28, 97.44]